Protein AF-A0A0F4NER6-F1 (afdb_monomer_lite)

Sequence (252 aa):
MGVDVCKAKLAIGDVELQIPLRREIYAAISENPNKLSQLNFGLVCLLKEMFPPKVRNTLLTLQVGDAELDFEMDSGLATAIAETYRTDNSIEENYQKEFEDLLRQSIPSHKRPPSSRQYSYMYQIADTLNIEIPEKALRDTDFCSEFIDENVDEFKVVQARHHALVREANRVARWAVAFHMAEKGIELKEIAKYLSVVKEETVQKYLMNFDSWLNEFATMNSEKQKALYHLINFVLEHEHPLVGRLELRVQV

Radius of gyration: 27.07 Å; chains: 1; bounding box: 67×44×64 Å

pLDDT: mean 85.58, std 12.08, range [36.78, 97.88]

Secondary structure (DSSP, 8-state):
-----EEEEEEETTEEEEEEE-HHHHHHHHT-GGGGGGGHHHHHHHHHHHS---S-EEEEEEEETTEEEEEEEEHHHHHHHHHHHHH-----HHHHHHHHHHHHHHS-GGGPPPPHHHHHHHHHHHHHHT-PPPHHHHH-HHHHHHHHHHHHHHHHHHHHHHHHHHHHHHHHHHHHHHHHHHHTT--HHHHHHHTT-S-HHHHHHHHHHHHHHHHHHHHS-HHHHHHHHHHHHHHHHHH-TTT---------

Organism: NCBI:txid579748

Structure (mmCIF, N/CA/C/O backbone):
data_AF-A0A0F4NER6-F1
#
_entry.id   AF-A0A0F4NER6-F1
#
loop_
_atom_site.group_PDB
_atom_site.id
_atom_site.type_symbol
_atom_site.label_atom_id
_atom_site.label_alt_id
_atom_site.label_comp_id
_atom_site.label_asym_id
_atom_site.label_entity_id
_atom_site.label_seq_id
_atom_site.pdbx_PDB_ins_code
_atom_site.Cartn_x
_atom_site.Cartn_y
_atom_site.Cartn_z
_atom_site.occupancy
_atom_site.B_iso_or_equiv
_atom_site.auth_seq_id
_atom_site.auth_comp_id
_atom_site.auth_asym_id
_atom_site.auth_atom_id
_atom_site.pdbx_PDB_model_num
ATOM 1 N N . MET A 1 1 ? -5.218 -9.163 -10.778 1.00 36.78 1 MET A N 1
ATOM 2 C CA . MET A 1 1 ? -4.918 -9.403 -12.207 1.00 36.78 1 MET A CA 1
ATOM 3 C C . MET A 1 1 ? -3.570 -10.094 -12.275 1.00 36.78 1 MET A C 1
ATOM 5 O O . MET A 1 1 ? -2.656 -9.626 -11.611 1.00 36.78 1 MET A O 1
ATOM 9 N N . GLY A 1 2 ? -3.464 -11.236 -12.960 1.00 37.84 2 GLY A N 1
ATOM 10 C CA . GLY A 1 2 ? -2.180 -11.922 -13.121 1.00 37.84 2 GLY A CA 1
ATOM 11 C C . GLY A 1 2 ? -1.267 -11.057 -13.979 1.00 37.84 2 GLY A C 1
ATOM 12 O O . GLY A 1 2 ? -1.579 -10.827 -15.142 1.00 37.84 2 GLY A O 1
ATOM 13 N N . VAL A 1 3 ? -0.204 -10.517 -13.385 1.00 47.81 3 VAL A N 1
ATOM 14 C CA . VAL A 1 3 ? 0.836 -9.812 -14.136 1.00 47.81 3 VAL A CA 1
ATOM 15 C C . VAL A 1 3 ? 1.500 -10.860 -15.024 1.00 47.81 3 VAL A C 1
ATOM 17 O O . VAL A 1 3 ? 1.888 -11.917 -14.537 1.00 47.81 3 VAL A O 1
ATOM 20 N N . ASP A 1 4 ? 1.554 -10.613 -16.326 1.00 53.62 4 ASP A N 1
ATOM 21 C CA . ASP A 1 4 ? 2.280 -11.459 -17.269 1.00 53.62 4 ASP A CA 1
ATOM 22 C C . ASP A 1 4 ? 3.778 -11.276 -16.980 1.00 53.62 4 ASP A C 1
ATOM 24 O O . ASP A 1 4 ? 4.352 -10.229 -17.286 1.00 53.62 4 ASP A O 1
ATOM 28 N N . VAL A 1 5 ? 4.376 -12.221 -16.247 1.00 68.88 5 VAL A N 1
ATOM 29 C CA . VAL A 1 5 ? 5.741 -12.074 -15.725 1.00 68.88 5 VAL A CA 1
ATOM 30 C C . VAL A 1 5 ? 6.736 -12.727 -16.677 1.00 68.88 5 VAL A C 1
ATOM 32 O O . VAL A 1 5 ? 6.775 -13.953 -16.813 1.00 68.88 5 VAL A O 1
ATOM 35 N N . CYS A 1 6 ? 7.571 -11.907 -17.317 1.00 85.44 6 CYS A N 1
ATOM 36 C CA . CYS A 1 6 ? 8.726 -12.387 -18.070 1.00 85.44 6 CYS A CA 1
ATOM 37 C C . CYS A 1 6 ? 9.815 -12.881 -17.103 1.00 85.44 6 CYS A C 1
ATOM 39 O O . CYS A 1 6 ? 9.838 -12.497 -15.934 1.00 85.44 6 CYS A O 1
ATOM 41 N N . LYS A 1 7 ? 10.728 -13.740 -17.568 1.00 87.38 7 LYS A N 1
ATOM 42 C CA . LYS A 1 7 ? 11.787 -14.314 -16.722 1.00 87.38 7 L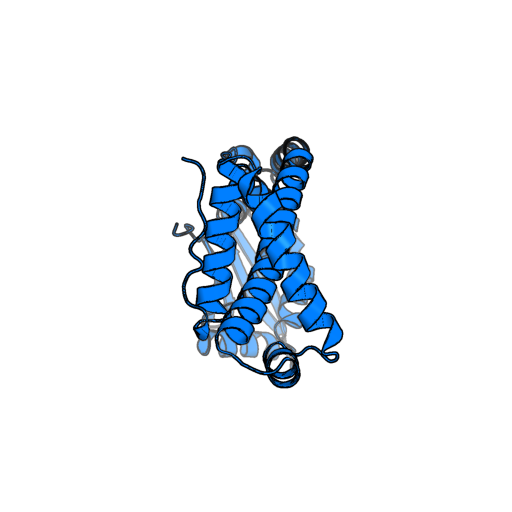YS A CA 1
ATOM 43 C C . LYS A 1 7 ? 13.162 -14.088 -17.341 1.00 87.38 7 LYS A C 1
ATOM 45 O O . LYS A 1 7 ? 13.363 -14.389 -18.517 1.00 87.38 7 LYS A O 1
ATOM 50 N N . ALA A 1 8 ? 14.088 -13.567 -16.543 1.00 85.38 8 ALA A N 1
ATOM 51 C CA . ALA A 1 8 ? 15.516 -13.659 -16.814 1.00 85.38 8 ALA A CA 1
ATOM 52 C C . ALA A 1 8 ? 16.050 -14.997 -16.308 1.00 85.38 8 ALA A C 1
ATOM 54 O O . ALA A 1 8 ? 15.543 -15.546 -15.327 1.00 85.38 8 ALA A O 1
ATOM 55 N N . LYS A 1 9 ? 17.082 -15.505 -16.972 1.00 87.69 9 LYS A N 1
ATOM 56 C CA . LYS A 1 9 ? 17.716 -16.776 -16.645 1.00 87.69 9 LYS A CA 1
ATOM 57 C C . LYS A 1 9 ? 19.143 -16.526 -16.205 1.00 87.69 9 LYS A C 1
ATOM 59 O O . LYS A 1 9 ? 19.899 -15.897 -16.937 1.00 87.69 9 LYS A O 1
ATOM 64 N N . LEU A 1 10 ? 19.517 -17.021 -15.034 1.00 83.50 10 LEU A N 1
ATOM 65 C CA . LEU A 1 10 ? 20.907 -17.023 -14.588 1.00 83.50 10 LEU A CA 1
ATOM 66 C C . LEU A 1 10 ? 21.400 -18.467 -14.535 1.00 83.50 10 LEU A C 1
ATOM 68 O O . LEU A 1 10 ? 20.921 -19.257 -13.720 1.00 83.50 10 LEU A O 1
ATOM 72 N N . ALA A 1 11 ? 22.335 -18.806 -15.418 1.00 82.25 11 ALA A N 1
ATOM 73 C CA . ALA A 1 11 ? 22.931 -20.131 -15.496 1.00 82.25 11 ALA A CA 1
ATOM 74 C C . ALA A 1 11 ? 24.164 -20.224 -14.585 1.00 82.25 11 ALA A C 1
ATOM 76 O O . ALA A 1 11 ? 25.107 -19.435 -14.708 1.00 82.25 11 ALA A O 1
ATOM 77 N N . ILE A 1 12 ? 24.150 -21.206 -13.680 1.00 77.81 12 ILE A N 1
ATOM 78 C CA . ILE A 1 12 ? 25.221 -21.510 -12.729 1.00 77.81 12 ILE A CA 1
ATOM 79 C C . ILE A 1 12 ? 25.519 -23.011 -12.773 1.00 77.81 12 ILE A C 1
ATOM 81 O O . ILE A 1 12 ? 24.860 -23.809 -12.106 1.00 77.81 12 ILE A O 1
ATOM 85 N N . GLY A 1 13 ? 26.523 -23.415 -13.555 1.00 75.88 13 GLY A N 1
ATOM 86 C CA . GLY A 1 13 ? 26.816 -24.837 -13.754 1.00 75.88 13 GLY A CA 1
ATOM 87 C C . GLY A 1 13 ? 25.621 -25.568 -14.378 1.00 75.88 13 GLY A C 1
ATOM 88 O O . GLY A 1 13 ? 25.276 -25.299 -15.524 1.00 75.88 13 GLY A O 1
ATOM 89 N N . ASP A 1 14 ? 25.001 -26.485 -13.631 1.00 76.50 14 ASP A N 1
ATOM 90 C CA . ASP A 1 14 ? 23.803 -27.241 -14.026 1.00 76.50 14 ASP A CA 1
ATOM 91 C C . ASP A 1 14 ? 22.474 -26.606 -13.565 1.00 76.50 14 ASP A C 1
ATOM 93 O O . ASP A 1 14 ? 21.405 -27.138 -13.868 1.00 76.50 14 ASP A O 1
ATOM 97 N N . VAL A 1 15 ? 22.517 -25.491 -12.826 1.00 75.50 15 VAL A N 1
ATOM 98 C CA . VAL A 1 15 ? 21.322 -24.821 -12.288 1.00 75.50 15 VAL A CA 1
ATOM 99 C C . VAL A 1 15 ? 20.960 -23.598 -13.114 1.00 75.50 15 VAL A C 1
ATOM 101 O O . VAL A 1 15 ? 21.792 -22.726 -13.349 1.00 75.50 15 VAL A O 1
ATOM 104 N N . GLU A 1 16 ? 19.688 -23.504 -13.498 1.00 83.12 16 GLU A N 1
ATOM 105 C CA . GLU A 1 16 ? 19.106 -22.333 -14.154 1.00 83.12 16 GLU A CA 1
ATOM 106 C C . GLU A 1 16 ? 18.126 -21.647 -13.195 1.00 83.12 16 GLU A C 1
ATOM 108 O O . GLU A 1 16 ? 17.040 -22.164 -12.920 1.00 83.12 16 GLU A O 1
ATOM 113 N N . LEU A 1 17 ? 18.506 -20.476 -12.682 1.00 82.00 17 LEU A N 1
ATOM 114 C CA . LEU A 1 17 ? 17.630 -19.659 -11.848 1.00 82.00 17 LEU A CA 1
ATOM 115 C C . LEU A 1 17 ? 16.702 -18.832 -12.732 1.00 82.00 17 LEU A C 1
ATOM 117 O O . LEU A 1 17 ? 17.157 -18.184 -13.674 1.00 82.00 17 LEU A O 1
ATOM 121 N N . GLN A 1 18 ? 15.415 -18.806 -12.390 1.00 85.06 18 GLN A N 1
ATOM 122 C CA . GLN A 1 18 ? 14.435 -17.936 -13.036 1.00 85.06 18 GLN A CA 1
ATOM 123 C C . GLN A 1 18 ? 14.189 -16.704 -12.171 1.00 85.06 18 GLN A C 1
ATOM 125 O O . GLN A 1 18 ? 13.615 -16.817 -11.086 1.00 85.06 18 GLN A O 1
ATOM 130 N N . ILE A 1 19 ? 14.569 -15.534 -12.675 1.00 83.75 19 ILE A N 1
ATOM 131 C CA . ILE A 1 19 ? 14.348 -14.254 -12.005 1.00 83.75 19 ILE A CA 1
ATOM 132 C C . ILE A 1 19 ? 13.139 -13.563 -12.650 1.00 83.75 19 ILE A C 1
ATOM 134 O O . ILE A 1 19 ? 13.197 -13.247 -13.842 1.00 83.75 19 ILE A O 1
ATOM 138 N N . PRO A 1 20 ? 12.033 -13.350 -11.915 1.00 84.50 20 PRO A N 1
ATOM 139 C CA . PRO A 1 20 ? 10.867 -12.639 -12.429 1.00 84.50 20 PRO A CA 1
ATOM 140 C C . PRO A 1 20 ? 11.213 -11.191 -12.807 1.00 84.50 20 PRO A C 1
ATOM 142 O O . PRO A 1 20 ? 11.928 -10.515 -12.072 1.00 84.50 20 PRO A O 1
ATOM 145 N N . LEU A 1 21 ? 10.696 -10.713 -13.940 1.00 83.38 21 LEU A N 1
ATOM 146 C CA . LEU A 1 21 ? 10.919 -9.361 -14.450 1.00 83.38 21 LEU A CA 1
ATOM 147 C C . LEU A 1 21 ? 9.629 -8.716 -14.952 1.00 83.38 21 LEU A C 1
ATOM 149 O O . LEU A 1 21 ? 8.807 -9.358 -15.616 1.00 83.38 21 LEU A O 1
ATOM 153 N N . ARG A 1 22 ? 9.522 -7.401 -14.741 1.00 86.25 22 ARG A N 1
ATOM 154 C CA . ARG A 1 22 ? 8.568 -6.559 -15.473 1.00 86.25 22 ARG A CA 1
ATOM 155 C C . ARG A 1 22 ? 8.780 -6.650 -16.985 1.00 86.25 22 ARG A C 1
ATOM 157 O O . ARG A 1 22 ? 9.910 -6.618 -17.487 1.00 86.25 22 ARG A O 1
ATOM 164 N N . ARG A 1 23 ? 7.667 -6.714 -17.719 1.00 86.44 23 ARG A N 1
ATOM 165 C CA . ARG A 1 23 ? 7.637 -6.869 -19.180 1.00 86.44 23 ARG A CA 1
ATOM 166 C C . ARG A 1 23 ? 8.381 -5.746 -19.897 1.00 86.44 23 ARG A C 1
ATOM 168 O O . ARG A 1 23 ? 9.043 -5.992 -20.901 1.00 86.44 23 ARG A O 1
ATOM 175 N N . GLU A 1 24 ? 8.301 -4.529 -19.379 1.00 85.56 24 GLU A N 1
ATOM 176 C CA . GLU A 1 24 ? 8.905 -3.340 -19.979 1.00 85.56 24 GLU A CA 1
ATOM 177 C C . GLU A 1 24 ? 10.432 -3.378 -19.866 1.00 85.56 24 GLU A C 1
ATOM 179 O O . GLU A 1 24 ? 11.126 -3.015 -20.813 1.00 85.56 24 GLU A O 1
ATOM 184 N N . ILE A 1 25 ? 10.960 -3.895 -18.750 1.00 82.62 25 ILE A N 1
ATOM 185 C CA . ILE A 1 25 ? 12.400 -4.126 -18.567 1.00 82.62 25 ILE A CA 1
ATOM 186 C C . ILE A 1 25 ? 12.875 -5.231 -19.506 1.00 82.62 25 ILE A C 1
ATOM 188 O O . ILE A 1 25 ? 13.865 -5.050 -20.215 1.00 82.62 25 ILE A O 1
ATOM 192 N N . TYR A 1 26 ? 12.146 -6.348 -19.555 1.00 86.62 26 TYR A N 1
ATOM 193 C CA . TYR A 1 26 ? 12.472 -7.462 -20.441 1.00 86.62 26 TYR A CA 1
ATOM 194 C C . TYR A 1 26 ? 12.509 -7.031 -21.916 1.00 86.62 26 TYR A C 1
ATOM 196 O O . TYR A 1 26 ? 13.486 -7.305 -22.617 1.00 86.62 26 TYR A O 1
ATOM 204 N N . ALA A 1 27 ? 11.480 -6.313 -22.378 1.00 84.81 27 ALA A N 1
ATOM 205 C CA . ALA A 1 27 ? 11.394 -5.816 -23.749 1.00 84.81 27 ALA A CA 1
ATOM 206 C C . ALA A 1 27 ? 12.531 -4.834 -24.068 1.00 84.81 27 ALA A C 1
ATOM 208 O O . ALA A 1 27 ? 13.232 -5.006 -25.064 1.00 84.81 27 ALA A O 1
ATOM 209 N N . ALA A 1 28 ? 12.779 -3.858 -23.190 1.00 83.75 28 ALA A N 1
ATOM 210 C CA . ALA A 1 28 ? 13.808 -2.847 -23.414 1.00 83.75 28 ALA A CA 1
ATOM 211 C C . ALA A 1 28 ? 15.231 -3.435 -23.484 1.00 83.75 28 ALA A C 1
ATOM 213 O O . ALA A 1 28 ? 16.061 -2.945 -24.254 1.00 83.75 28 ALA A O 1
ATOM 214 N N . ILE A 1 29 ? 15.519 -4.491 -22.716 1.00 82.69 29 ILE A N 1
ATOM 215 C CA . ILE A 1 29 ? 16.812 -5.195 -22.764 1.00 82.69 29 ILE A CA 1
ATOM 216 C C . ILE A 1 29 ? 16.919 -6.062 -24.015 1.00 82.69 29 ILE A C 1
ATOM 218 O O . ILE A 1 29 ? 17.945 -6.014 -24.691 1.00 82.69 29 ILE A O 1
ATOM 222 N N . SER A 1 30 ? 15.854 -6.793 -24.357 1.00 81.94 30 SER A N 1
ATOM 223 C CA . SER A 1 30 ? 15.809 -7.634 -25.562 1.00 81.94 30 SER A CA 1
ATOM 224 C C . SER A 1 30 ? 16.027 -6.809 -26.837 1.00 81.94 30 SER A C 1
ATOM 226 O O . SER A 1 30 ? 16.703 -7.247 -27.761 1.00 81.94 30 SER A O 1
ATOM 228 N N . GLU A 1 31 ? 15.528 -5.571 -26.869 1.00 81.75 31 GLU A N 1
ATOM 229 C CA . GLU A 1 31 ? 15.752 -4.630 -27.973 1.00 81.75 31 GLU A CA 1
ATOM 230 C C . GLU A 1 31 ? 17.174 -4.031 -28.008 1.00 81.75 31 GLU A C 1
ATOM 232 O O . GLU A 1 31 ? 17.551 -3.401 -29.000 1.00 81.75 31 GLU A O 1
ATOM 237 N N . ASN A 1 32 ? 17.972 -4.174 -26.940 1.00 77.00 32 ASN A N 1
ATOM 238 C CA . ASN A 1 32 ? 19.302 -3.562 -26.809 1.00 77.00 32 ASN A CA 1
ATOM 239 C C . ASN A 1 32 ? 20.341 -4.525 -26.179 1.00 77.00 32 ASN A C 1
ATOM 241 O O . ASN A 1 32 ? 20.978 -4.174 -25.179 1.00 77.00 32 ASN A O 1
ATOM 245 N N . PRO A 1 33 ? 20.587 -5.707 -26.777 1.00 68.44 33 PRO A N 1
ATOM 246 C CA . PRO A 1 33 ? 21.336 -6.796 -26.139 1.00 68.44 33 PRO A CA 1
ATOM 247 C C . PRO A 1 33 ? 22.801 -6.448 -25.827 1.00 68.44 33 PRO A C 1
ATOM 249 O O . PRO A 1 33 ? 23.357 -6.869 -24.815 1.00 68.44 33 PRO A O 1
ATOM 252 N N . ASN A 1 34 ? 23.421 -5.593 -26.645 1.00 65.88 34 ASN A N 1
ATOM 253 C CA . ASN A 1 34 ? 24.856 -5.285 -26.584 1.00 65.88 34 ASN A CA 1
ATOM 254 C C . ASN A 1 34 ? 25.308 -4.528 -25.316 1.00 65.88 34 ASN A C 1
ATOM 256 O O . ASN A 1 34 ? 26.508 -4.302 -25.137 1.00 65.88 34 ASN A O 1
ATOM 260 N N . LYS A 1 35 ? 24.381 -4.093 -24.449 1.00 66.31 35 LYS A N 1
ATOM 261 C CA . LYS A 1 35 ? 24.688 -3.254 -23.276 1.00 66.31 35 LYS A CA 1
ATOM 262 C C . LYS A 1 35 ? 24.674 -3.969 -21.931 1.00 66.31 35 LYS A C 1
ATOM 264 O O . LYS A 1 35 ? 25.121 -3.371 -20.952 1.00 66.31 35 LYS A O 1
ATOM 269 N N . LEU A 1 36 ? 24.263 -5.238 -21.871 1.00 65.12 36 LEU A N 1
ATOM 270 C CA . LEU A 1 36 ? 24.360 -6.007 -20.626 1.00 65.12 36 LEU A CA 1
ATOM 271 C C . LEU A 1 36 ? 25.813 -6.111 -20.125 1.00 65.12 36 LEU A C 1
ATOM 273 O O . LEU A 1 36 ? 26.049 -6.086 -18.921 1.00 65.12 36 LEU A O 1
ATOM 277 N N . SER A 1 37 ? 26.796 -6.095 -21.034 1.00 63.84 37 SER A N 1
ATOM 278 C CA . SER A 1 37 ? 28.243 -6.092 -20.740 1.00 63.84 37 SER A CA 1
ATOM 279 C C . SER A 1 37 ? 28.708 -5.006 -19.757 1.00 63.84 37 SER A C 1
ATOM 281 O O . SER A 1 37 ? 29.740 -5.165 -19.106 1.00 63.84 37 SER A O 1
ATOM 283 N N . GLN A 1 38 ? 27.942 -3.923 -19.595 1.00 66.06 38 GLN A N 1
ATOM 284 C CA . GLN A 1 38 ? 28.261 -2.808 -18.696 1.00 66.06 38 GLN A CA 1
ATOM 285 C C . GLN A 1 38 ? 27.834 -3.051 -17.235 1.00 66.06 38 GLN A C 1
ATOM 287 O O . GLN A 1 38 ? 28.245 -2.302 -16.351 1.00 66.06 38 GLN A O 1
ATOM 292 N N . LEU A 1 39 ? 27.040 -4.095 -16.962 1.00 65.12 39 LEU A N 1
ATOM 293 C CA . LEU A 1 39 ? 26.487 -4.403 -15.633 1.00 65.12 39 LEU A CA 1
ATOM 294 C C . LEU A 1 39 ? 27.415 -5.218 -14.733 1.00 65.12 39 LEU A C 1
ATOM 296 O O . LEU A 1 39 ? 27.107 -5.389 -13.554 1.00 65.12 39 LEU A O 1
ATOM 300 N N . ASN A 1 40 ? 28.530 -5.711 -15.280 1.00 67.12 40 ASN A N 1
ATOM 301 C CA . ASN A 1 40 ? 29.368 -6.745 -14.673 1.00 67.12 40 ASN A CA 1
ATOM 302 C C . ASN A 1 40 ? 29.683 -6.460 -13.188 1.00 67.12 40 ASN A C 1
ATOM 304 O O . ASN A 1 40 ? 29.414 -7.286 -12.324 1.00 67.12 40 ASN A O 1
ATOM 308 N N . PHE A 1 41 ? 30.124 -5.245 -12.848 1.00 70.94 41 PHE A N 1
ATOM 309 C CA . PHE A 1 41 ? 30.462 -4.915 -11.459 1.00 70.94 41 PHE A CA 1
ATOM 310 C C . PHE A 1 41 ? 29.242 -4.803 -10.522 1.00 70.94 41 PHE A C 1
ATOM 312 O O . PHE A 1 41 ? 29.270 -5.337 -9.416 1.00 70.94 41 PHE A O 1
ATOM 319 N N . GLY A 1 42 ? 28.168 -4.125 -10.945 1.00 72.69 42 GLY A N 1
ATOM 320 C CA . GLY A 1 42 ? 26.982 -3.900 -10.104 1.00 72.69 42 GLY A CA 1
ATOM 321 C C . GLY A 1 42 ? 26.202 -5.185 -9.824 1.00 72.69 42 GLY A C 1
ATOM 322 O O . GLY A 1 42 ? 25.799 -5.427 -8.688 1.00 72.69 42 GLY A O 1
ATOM 323 N N . LEU A 1 43 ? 26.071 -6.042 -10.841 1.00 72.44 43 LEU A N 1
ATOM 324 C CA . LEU A 1 43 ? 25.444 -7.357 -10.722 1.00 72.44 43 LEU A CA 1
ATOM 325 C C . LEU A 1 43 ? 26.224 -8.266 -9.762 1.00 72.44 43 LEU A C 1
ATOM 327 O O . LEU A 1 43 ? 25.629 -8.894 -8.890 1.00 72.44 43 LEU A O 1
ATOM 331 N N . VAL A 1 44 ? 27.557 -8.281 -9.869 1.00 68.00 44 VAL A N 1
ATOM 332 C CA . VAL A 1 44 ? 28.422 -9.050 -8.961 1.00 68.00 44 VAL A CA 1
ATOM 333 C C . VAL A 1 44 ? 28.297 -8.564 -7.513 1.00 68.00 44 VAL A C 1
ATOM 335 O O . VAL A 1 44 ? 28.322 -9.387 -6.601 1.00 68.00 44 VAL A O 1
ATOM 338 N N . CYS A 1 45 ? 28.154 -7.258 -7.273 1.00 71.88 45 CYS A N 1
ATOM 339 C CA . CYS A 1 45 ? 27.933 -6.729 -5.923 1.00 71.88 45 CYS A CA 1
ATOM 340 C C . CYS A 1 45 ? 26.576 -7.150 -5.343 1.00 71.88 45 CYS A C 1
ATOM 342 O O . CYS A 1 45 ? 26.554 -7.647 -4.222 1.00 71.88 45 CYS A O 1
ATOM 344 N N . LEU A 1 46 ? 25.480 -7.034 -6.103 1.00 75.69 46 LEU A N 1
ATOM 345 C CA . LEU A 1 46 ? 24.152 -7.459 -5.635 1.00 75.69 46 LEU A CA 1
ATOM 346 C C . LEU A 1 46 ? 24.122 -8.956 -5.311 1.00 75.69 46 LEU A C 1
ATOM 348 O O . LEU A 1 46 ? 23.667 -9.353 -4.244 1.00 75.69 46 LEU A O 1
ATOM 352 N N . LEU A 1 47 ? 24.684 -9.793 -6.188 1.00 69.19 47 LEU A N 1
ATOM 353 C CA . LEU A 1 47 ? 24.756 -11.235 -5.946 1.00 69.19 47 LEU A CA 1
ATOM 354 C C . LEU A 1 47 ? 25.601 -11.574 -4.705 1.00 69.19 47 LEU A C 1
ATOM 356 O O . LEU A 1 47 ? 25.263 -12.504 -3.980 1.00 69.19 47 LEU A O 1
ATOM 360 N N . LYS A 1 48 ? 26.659 -10.803 -4.414 1.00 66.19 48 LYS A N 1
ATOM 361 C CA . LYS A 1 48 ? 27.455 -10.941 -3.177 1.00 66.19 48 LYS A CA 1
ATOM 362 C C . LYS A 1 48 ? 26.710 -10.501 -1.917 1.00 66.19 48 LYS A C 1
ATOM 364 O O . LYS A 1 48 ? 26.973 -11.047 -0.849 1.00 66.19 48 LYS A O 1
ATOM 369 N N . GLU A 1 49 ? 25.847 -9.494 -2.012 1.00 67.31 49 GLU A N 1
ATOM 370 C CA . GLU A 1 49 ? 25.009 -9.061 -0.886 1.00 67.31 49 GLU A CA 1
ATOM 371 C C . GLU A 1 49 ? 23.916 -10.084 -0.588 1.00 67.31 49 GLU A C 1
ATOM 373 O O . GLU A 1 49 ? 23.673 -10.403 0.575 1.00 67.31 49 GLU A O 1
ATOM 378 N N . MET A 1 50 ? 23.315 -10.652 -1.633 1.00 62.09 50 MET A N 1
ATOM 379 C CA . MET A 1 50 ? 22.325 -11.716 -1.495 1.00 62.09 50 MET A CA 1
ATOM 380 C C . MET A 1 50 ? 22.942 -13.009 -0.936 1.00 62.09 50 MET A C 1
ATOM 382 O O . MET A 1 50 ? 22.263 -13.762 -0.241 1.00 62.09 50 MET A O 1
ATOM 386 N N . PHE A 1 51 ? 24.225 -13.275 -1.213 1.00 61.38 51 PHE A N 1
ATOM 387 C CA . PHE A 1 51 ? 24.877 -14.529 -0.842 1.00 61.38 51 PHE A CA 1
ATOM 388 C C . PHE A 1 51 ? 26.388 -14.306 -0.543 1.00 61.38 51 PHE A C 1
ATOM 390 O O . PHE A 1 51 ? 27.152 -13.905 -1.418 1.00 61.38 51 PHE A O 1
ATOM 397 N N . PRO A 1 52 ? 26.884 -14.543 0.686 1.00 54.00 52 PRO A N 1
ATOM 398 C CA . PRO A 1 52 ? 28.292 -14.298 1.029 1.00 54.00 52 PRO A CA 1
ATOM 399 C C . PRO A 1 52 ? 29.252 -15.462 0.631 1.00 54.00 52 PRO A C 1
ATOM 401 O O . PRO A 1 52 ? 28.914 -16.628 0.833 1.00 54.00 52 PRO A O 1
ATOM 404 N N . PRO A 1 53 ? 30.471 -15.181 0.109 1.00 55.69 53 PRO A N 1
ATOM 405 C CA . PRO A 1 53 ? 31.347 -16.159 -0.579 1.00 55.69 53 PRO A CA 1
ATOM 406 C C . PRO A 1 53 ? 32.296 -17.030 0.286 1.00 55.69 53 PRO A C 1
ATOM 408 O O . PRO A 1 53 ? 32.655 -16.667 1.410 1.00 55.69 53 PRO A O 1
ATOM 411 N N . LYS A 1 54 ? 32.824 -18.116 -0.330 1.00 44.44 54 LYS A N 1
ATOM 412 C CA . LYS A 1 54 ? 34.079 -18.841 0.015 1.00 44.44 54 LYS A CA 1
ATOM 413 C C . LYS A 1 54 ? 34.794 -19.343 -1.274 1.00 44.44 54 LYS A C 1
ATOM 415 O O . LYS A 1 54 ? 34.194 -19.995 -2.113 1.00 44.44 54 LYS A O 1
ATOM 420 N N . VAL A 1 55 ? 36.104 -19.083 -1.365 1.00 47.78 55 VAL A N 1
ATOM 421 C CA . VAL A 1 55 ? 36.954 -18.887 -2.575 1.00 47.78 55 VAL A CA 1
ATOM 422 C C . VAL A 1 55 ? 36.995 -19.965 -3.693 1.00 47.78 55 VAL A C 1
ATOM 424 O O . VAL A 1 55 ? 37.437 -21.089 -3.444 1.00 47.78 55 VAL A O 1
ATOM 427 N N . ARG A 1 56 ? 36.730 -19.534 -4.949 1.00 55.19 56 ARG A N 1
ATOM 428 C CA . ARG A 1 56 ? 37.346 -19.842 -6.298 1.00 55.19 56 ARG A CA 1
ATOM 429 C C . ARG A 1 56 ? 36.490 -19.167 -7.393 1.00 55.19 56 ARG A C 1
ATOM 431 O O . ARG A 1 56 ? 35.351 -18.935 -7.081 1.00 55.19 56 ARG A O 1
ATOM 438 N N . ASN A 1 57 ? 36.908 -18.881 -8.633 1.00 63.53 57 ASN A N 1
ATOM 439 C CA . ASN A 1 57 ? 35.997 -18.247 -9.625 1.00 63.53 57 ASN A CA 1
ATOM 440 C C . ASN A 1 57 ? 35.185 -19.269 -10.464 1.00 63.53 57 ASN A C 1
ATOM 442 O O . ASN A 1 57 ? 35.720 -20.305 -10.856 1.00 63.53 57 ASN A O 1
ATOM 446 N N . THR A 1 58 ? 33.926 -18.952 -10.782 1.00 72.88 58 THR A N 1
ATOM 447 C CA . THR A 1 58 ? 33.002 -19.648 -11.698 1.00 72.88 58 THR A CA 1
ATOM 448 C C . THR A 1 58 ? 32.464 -18.643 -12.722 1.00 72.88 58 THR A C 1
ATOM 450 O O . THR A 1 58 ? 32.152 -17.509 -12.363 1.00 72.88 58 THR A O 1
ATOM 453 N N . LEU A 1 59 ? 32.358 -19.051 -13.990 1.00 75.69 59 LEU A N 1
ATOM 454 C CA . LEU A 1 59 ? 31.727 -18.257 -15.048 1.00 75.69 59 LEU A CA 1
ATOM 455 C C . LEU A 1 59 ? 30.207 -18.455 -15.001 1.00 75.69 59 LEU A C 1
ATOM 457 O O . LEU A 1 59 ? 29.742 -19.595 -14.943 1.00 75.69 59 LEU A O 1
ATOM 461 N N . LEU A 1 60 ? 29.455 -17.359 -15.001 1.00 80.12 60 LEU A N 1
ATOM 462 C CA . LEU A 1 60 ? 27.995 -17.340 -15.020 1.00 80.12 60 LEU A CA 1
ATOM 463 C C . LEU A 1 60 ? 27.505 -16.631 -16.276 1.00 80.12 60 LEU A C 1
ATOM 465 O O . LEU A 1 60 ? 28.134 -15.670 -16.719 1.00 80.12 60 LEU A O 1
ATOM 469 N N . THR A 1 61 ? 26.340 -17.055 -16.764 1.00 82.56 61 THR A N 1
ATOM 470 C CA . THR A 1 61 ? 25.658 -16.427 -17.900 1.00 82.56 61 THR A CA 1
ATOM 471 C C . THR A 1 61 ? 24.287 -15.930 -17.462 1.00 82.56 61 THR A C 1
ATOM 473 O O . THR A 1 61 ? 23.435 -16.714 -17.038 1.00 82.56 61 THR A O 1
ATOM 476 N N . LEU A 1 62 ? 24.070 -14.618 -17.549 1.00 83.38 62 LEU A N 1
ATOM 477 C CA . LEU A 1 62 ? 22.758 -13.996 -17.406 1.00 83.38 62 LEU A CA 1
ATOM 478 C C . LEU A 1 62 ? 22.136 -13.808 -18.792 1.00 83.38 62 LEU A C 1
ATOM 480 O O . LEU A 1 62 ? 22.700 -13.110 -19.629 1.00 83.38 62 LEU A O 1
ATOM 484 N N . GLN A 1 63 ? 20.945 -14.360 -18.997 1.00 84.19 63 GLN A N 1
ATOM 485 C CA . GLN A 1 63 ? 20.168 -14.237 -20.223 1.00 84.19 63 GLN A CA 1
ATOM 486 C C . GLN A 1 63 ? 18.841 -13.512 -19.967 1.00 84.19 63 GLN A C 1
ATOM 488 O O . GLN A 1 63 ? 18.073 -13.865 -19.066 1.00 84.19 63 GLN A O 1
ATOM 493 N N . VAL A 1 64 ? 18.543 -12.511 -20.795 1.00 82.62 64 VAL A N 1
ATOM 494 C CA . VAL A 1 64 ? 17.278 -11.765 -20.804 1.00 82.62 64 VAL A CA 1
ATOM 495 C C . VAL A 1 64 ? 16.789 -11.657 -22.250 1.00 82.62 64 VAL A C 1
ATOM 497 O O . VAL A 1 64 ? 17.266 -10.820 -23.013 1.00 82.62 64 VAL A O 1
ATOM 500 N N . GLY A 1 65 ? 15.852 -12.524 -22.641 1.00 83.81 65 GLY A N 1
ATOM 501 C CA . GLY A 1 65 ? 15.457 -12.650 -24.049 1.00 83.81 65 GLY A CA 1
ATOM 502 C C . GLY A 1 65 ? 16.626 -13.133 -24.902 1.00 83.81 65 GLY A C 1
ATOM 503 O O . GLY A 1 65 ? 17.267 -14.118 -24.544 1.00 83.81 65 GLY A O 1
ATOM 504 N N . ASP A 1 66 ? 16.917 -12.417 -25.987 1.00 80.31 66 ASP A N 1
ATOM 505 C CA . ASP A 1 66 ? 18.053 -12.707 -26.875 1.00 80.31 66 ASP A CA 1
ATOM 506 C C . ASP A 1 66 ? 19.379 -12.098 -26.373 1.00 80.31 66 ASP A C 1
ATOM 508 O O . ASP A 1 66 ? 20.422 -12.245 -27.009 1.00 80.31 66 ASP A O 1
ATOM 512 N N . ALA A 1 67 ? 19.349 -11.367 -25.254 1.00 77.56 67 ALA A N 1
ATOM 513 C CA . ALA A 1 67 ? 20.519 -10.719 -24.682 1.00 77.56 67 ALA A CA 1
ATOM 514 C C . ALA A 1 67 ? 21.219 -11.640 -23.675 1.00 77.56 67 ALA A C 1
ATOM 516 O O . ALA A 1 67 ? 20.576 -12.151 -22.758 1.00 77.56 67 ALA A O 1
ATOM 517 N N . GLU A 1 68 ? 22.537 -11.793 -23.802 1.00 82.38 68 GLU A N 1
ATOM 518 C CA . GLU A 1 68 ? 23.365 -12.631 -22.928 1.00 82.38 68 GLU A CA 1
ATOM 519 C C . GLU A 1 68 ? 24.540 -11.835 -22.342 1.00 82.38 68 GLU A C 1
ATOM 521 O O . GLU A 1 68 ? 25.102 -10.940 -22.983 1.00 82.38 68 GLU A O 1
ATOM 526 N N . LEU A 1 69 ? 24.900 -12.154 -21.100 1.00 79.12 69 LEU A N 1
ATOM 527 C CA . LEU A 1 69 ? 26.020 -11.576 -20.371 1.00 79.12 69 LEU A CA 1
ATOM 528 C C . LEU A 1 69 ? 26.775 -12.652 -19.610 1.00 79.12 69 LEU A C 1
ATOM 530 O O . LEU A 1 69 ? 26.266 -13.183 -18.624 1.00 79.12 69 LEU A O 1
ATOM 534 N N . ASP A 1 70 ? 28.028 -12.851 -19.992 1.00 78.56 70 ASP A N 1
ATOM 535 C CA . ASP A 1 70 ? 28.956 -13.686 -19.245 1.00 78.56 70 ASP A CA 1
ATOM 536 C C . ASP A 1 70 ? 29.753 -12.850 -18.238 1.00 78.56 70 ASP A C 1
ATOM 538 O O . ASP A 1 70 ? 30.281 -11.780 -18.566 1.00 78.56 70 ASP A O 1
ATOM 542 N N . PHE A 1 71 ? 29.860 -13.337 -17.003 1.00 75.81 71 PHE A N 1
ATOM 543 C CA . PHE A 1 71 ? 30.666 -12.707 -15.960 1.00 75.81 71 PHE A CA 1
ATOM 544 C C . PHE A 1 71 ? 31.243 -13.730 -14.977 1.00 75.81 71 PHE A C 1
ATOM 546 O O . PHE A 1 71 ? 30.694 -14.810 -14.769 1.00 75.81 71 PHE A O 1
ATOM 553 N N . GLU A 1 72 ? 32.378 -13.392 -14.367 1.00 74.62 72 GLU A N 1
ATOM 554 C CA . GLU A 1 72 ? 33.018 -14.237 -13.357 1.00 74.62 72 GLU A CA 1
ATOM 555 C C . GLU A 1 72 ? 32.540 -13.874 -11.948 1.00 74.62 72 GLU A C 1
ATOM 557 O O . GLU A 1 72 ? 32.462 -12.701 -11.576 1.00 74.62 72 GLU A O 1
ATOM 562 N N . MET A 1 73 ? 32.285 -14.892 -11.132 1.00 73.44 73 MET A N 1
ATOM 563 C CA . MET A 1 73 ? 31.896 -14.749 -9.731 1.00 73.44 73 MET A CA 1
ATOM 564 C C . MET A 1 73 ? 32.618 -15.775 -8.863 1.00 73.44 73 MET A C 1
ATOM 566 O O . MET A 1 73 ? 33.118 -16.773 -9.363 1.00 73.44 73 MET A O 1
ATOM 570 N N . ASP A 1 74 ? 32.663 -15.559 -7.551 1.00 76.19 74 ASP A N 1
ATOM 571 C CA . ASP A 1 74 ? 33.121 -16.594 -6.629 1.00 76.19 74 ASP A CA 1
ATOM 572 C C . ASP A 1 74 ? 32.236 -17.863 -6.711 1.00 76.19 74 ASP A C 1
ATOM 574 O O . ASP A 1 74 ? 31.030 -17.799 -6.914 1.00 76.19 74 ASP A O 1
ATOM 578 N N . SER A 1 75 ? 32.845 -19.029 -6.556 1.00 72.44 75 SER A N 1
ATOM 579 C CA . SER A 1 75 ? 32.317 -20.364 -6.827 1.00 72.44 75 SER A CA 1
ATOM 580 C C . SER A 1 75 ? 31.609 -20.927 -5.611 1.00 72.44 75 SER A C 1
ATOM 582 O O . SER A 1 75 ? 30.594 -21.604 -5.767 1.00 72.44 75 SER A O 1
ATOM 584 N N . GLY A 1 76 ? 32.084 -20.609 -4.400 1.00 69.94 76 GLY A N 1
ATOM 585 C CA . GLY A 1 76 ? 31.325 -20.878 -3.184 1.00 69.94 76 GLY A CA 1
ATOM 586 C C . GLY A 1 76 ? 30.049 -20.052 -3.173 1.00 69.94 76 GLY A C 1
ATOM 587 O O . GLY A 1 76 ? 28.988 -20.576 -2.855 1.00 69.94 76 GLY A O 1
ATOM 588 N N . LEU A 1 77 ? 30.137 -18.803 -3.627 1.00 67.00 77 LEU A N 1
ATOM 589 C CA . LEU A 1 77 ? 28.979 -17.950 -3.867 1.00 67.00 77 LEU A CA 1
ATOM 590 C C . LEU A 1 77 ? 28.029 -18.524 -4.933 1.00 67.00 77 LEU A C 1
ATOM 592 O O . LEU A 1 77 ? 26.842 -18.698 -4.671 1.00 67.00 77 LEU A O 1
ATOM 596 N N . ALA A 1 78 ? 28.546 -18.893 -6.104 1.00 71.50 78 ALA A N 1
ATOM 597 C CA . ALA A 1 78 ? 27.762 -19.506 -7.174 1.00 71.50 78 ALA A CA 1
ATOM 598 C C . ALA A 1 78 ? 27.038 -20.782 -6.701 1.00 71.50 78 ALA A C 1
ATOM 600 O O . ALA A 1 78 ? 25.851 -20.970 -6.962 1.00 71.50 78 ALA A O 1
ATOM 601 N N . THR A 1 79 ? 27.731 -21.621 -5.931 1.00 76.62 79 THR A N 1
ATOM 602 C CA . THR A 1 79 ? 27.162 -22.844 -5.350 1.00 76.62 79 THR A CA 1
ATOM 603 C C . THR A 1 79 ? 26.075 -22.528 -4.323 1.00 76.62 79 THR A C 1
ATOM 605 O O . THR A 1 79 ? 25.004 -23.124 -4.381 1.00 76.62 79 THR A O 1
ATOM 608 N N . ALA A 1 80 ? 26.301 -21.560 -3.429 1.00 74.06 80 ALA A N 1
ATOM 609 C CA . ALA A 1 80 ? 25.315 -21.158 -2.426 1.00 74.06 80 ALA A CA 1
ATOM 610 C C . ALA A 1 80 ? 24.021 -20.625 -3.065 1.00 74.06 80 ALA A C 1
ATOM 612 O O . ALA A 1 80 ? 22.929 -20.967 -2.612 1.00 74.06 80 ALA A O 1
ATOM 613 N N . ILE A 1 81 ? 24.136 -19.847 -4.147 1.00 72.25 81 ILE A N 1
ATOM 614 C CA . ILE A 1 81 ? 22.989 -19.372 -4.938 1.00 72.25 81 ILE A CA 1
ATOM 615 C C . ILE A 1 81 ? 22.204 -20.556 -5.504 1.00 72.25 81 ILE A C 1
ATOM 617 O O . ILE A 1 81 ? 20.990 -20.654 -5.319 1.00 72.25 81 ILE A O 1
ATOM 621 N N . ALA A 1 82 ? 22.909 -21.475 -6.167 1.00 78.44 82 ALA A N 1
ATOM 622 C CA . ALA A 1 82 ? 22.322 -22.657 -6.782 1.00 78.44 82 ALA A CA 1
ATOM 623 C C . ALA A 1 82 ? 21.615 -23.563 -5.755 1.00 78.44 82 ALA A C 1
ATOM 625 O O . ALA A 1 82 ? 20.506 -24.033 -6.001 1.00 78.44 82 ALA A O 1
ATOM 626 N N . GLU A 1 83 ? 22.227 -23.802 -4.594 1.00 79.50 83 GLU A N 1
ATOM 627 C CA . GLU A 1 83 ? 21.652 -24.615 -3.514 1.00 79.50 83 GLU A CA 1
ATOM 628 C C . GLU A 1 83 ? 20.451 -23.946 -2.839 1.00 79.50 83 GLU A C 1
ATOM 630 O O . GLU A 1 83 ? 19.439 -24.610 -2.589 1.00 79.50 83 GLU A O 1
ATOM 635 N N . THR A 1 84 ? 20.536 -22.638 -2.583 1.00 75.62 84 THR A N 1
ATOM 636 C CA . THR A 1 84 ? 19.433 -21.879 -1.979 1.00 75.62 84 THR A CA 1
ATOM 637 C C . THR A 1 84 ? 18.222 -21.904 -2.899 1.00 75.62 84 THR A C 1
ATOM 639 O O . THR A 1 84 ? 17.143 -22.285 -2.458 1.00 75.62 84 THR A O 1
ATOM 642 N N . TYR A 1 85 ? 18.414 -21.628 -4.192 1.00 77.69 85 TYR A N 1
ATOM 643 C CA . TYR A 1 85 ? 17.321 -21.646 -5.162 1.00 77.69 85 TYR A CA 1
ATOM 644 C C . TYR A 1 85 ? 16.708 -23.042 -5.348 1.00 77.69 85 TYR A C 1
ATOM 646 O O . TYR A 1 85 ? 15.492 -23.180 -5.421 1.00 77.69 85 TYR A O 1
ATOM 654 N N . ARG A 1 86 ? 17.527 -24.108 -5.359 1.00 79.62 86 ARG A N 1
ATOM 655 C CA . ARG A 1 86 ? 17.019 -25.497 -5.391 1.00 79.62 86 ARG A CA 1
ATOM 656 C C . ARG A 1 86 ? 16.097 -25.807 -4.206 1.00 79.62 86 ARG A C 1
ATOM 658 O O . ARG A 1 86 ? 15.190 -26.626 -4.345 1.00 79.62 86 ARG A O 1
ATOM 665 N N . THR A 1 87 ? 16.363 -25.201 -3.051 1.00 80.25 87 THR A N 1
ATOM 666 C CA . THR A 1 87 ? 15.599 -25.416 -1.815 1.00 80.25 87 THR A CA 1
ATOM 667 C C . THR A 1 87 ? 14.353 -24.536 -1.771 1.00 80.25 87 THR A C 1
ATOM 669 O O . THR A 1 87 ? 13.274 -25.006 -1.412 1.00 80.25 87 THR A O 1
ATOM 672 N N . ASP A 1 88 ? 14.499 -23.277 -2.172 1.00 74.00 88 ASP A N 1
ATOM 673 C CA . ASP A 1 88 ? 13.456 -22.266 -2.210 1.00 74.00 88 ASP A CA 1
ATOM 674 C C . ASP A 1 88 ? 13.500 -21.576 -3.580 1.00 74.00 88 ASP A C 1
ATOM 676 O O . ASP A 1 88 ? 14.325 -20.704 -3.840 1.00 74.00 88 ASP A O 1
ATOM 680 N N . ASN A 1 89 ? 12.613 -21.996 -4.488 1.00 77.19 89 ASN A N 1
ATOM 681 C CA . ASN A 1 89 ? 12.527 -21.467 -5.857 1.00 77.19 89 ASN A CA 1
ATOM 682 C C . ASN A 1 89 ? 11.915 -20.050 -5.911 1.00 77.19 89 ASN A C 1
ATOM 684 O O . ASN A 1 89 ? 11.370 -19.644 -6.945 1.00 77.19 89 ASN A O 1
ATOM 688 N N . SER A 1 90 ? 11.932 -19.317 -4.798 1.00 77.12 90 SER A N 1
ATOM 689 C CA . SER A 1 90 ? 11.412 -17.961 -4.688 1.00 77.12 90 SER A CA 1
ATOM 690 C C . SER A 1 90 ? 12.546 -16.946 -4.545 1.00 77.12 90 SER A C 1
ATOM 692 O O . SER A 1 90 ? 13.637 -17.239 -4.062 1.00 77.12 90 SER A O 1
ATOM 694 N N . ILE A 1 91 ? 12.298 -15.736 -5.037 1.00 76.38 91 ILE A N 1
ATOM 695 C CA . ILE A 1 91 ? 13.188 -14.588 -4.876 1.00 76.38 91 ILE A CA 1
ATOM 696 C C . IL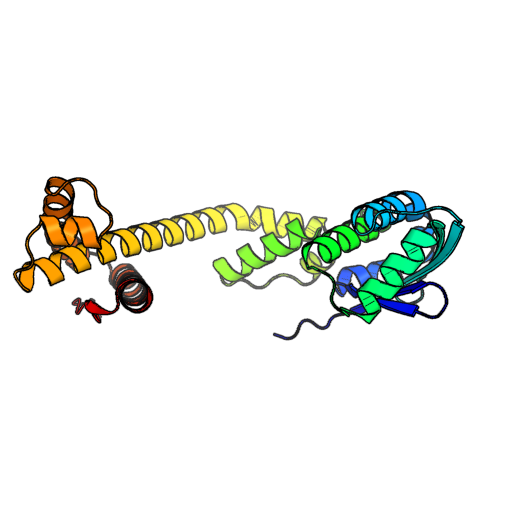E A 1 91 ? 12.368 -13.536 -4.152 1.00 76.38 91 ILE A C 1
ATOM 698 O O . ILE A 1 91 ? 11.260 -13.213 -4.588 1.00 76.38 91 ILE A O 1
ATOM 702 N N . GLU A 1 92 ? 12.892 -13.021 -3.043 1.00 80.31 92 GLU A N 1
ATOM 703 C CA . GLU A 1 92 ? 12.196 -11.982 -2.293 1.00 80.31 92 GLU A CA 1
ATOM 704 C C . GLU A 1 92 ? 11.987 -10.730 -3.155 1.00 80.31 92 GLU A C 1
ATOM 706 O O . GLU A 1 92 ? 12.851 -10.323 -3.937 1.00 80.31 92 GLU A O 1
ATOM 711 N N . GLU A 1 93 ? 10.840 -10.076 -2.973 1.00 77.56 93 GLU A N 1
ATOM 712 C CA . GLU A 1 93 ? 10.415 -8.934 -3.790 1.00 77.56 93 GLU A CA 1
ATOM 713 C C . GLU A 1 93 ? 11.430 -7.774 -3.774 1.00 77.56 93 GLU A C 1
ATOM 715 O O . GLU A 1 93 ? 11.603 -7.075 -4.77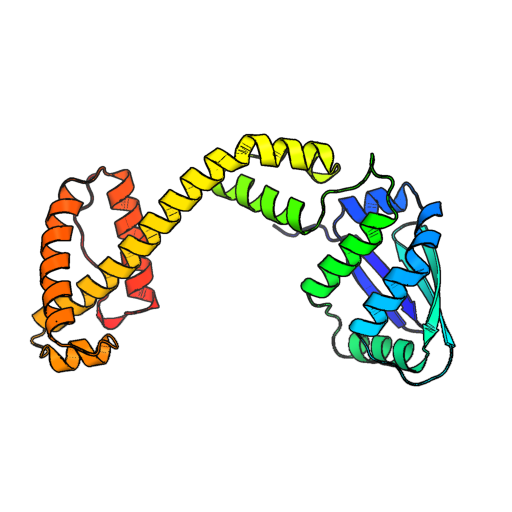3 1.00 77.56 93 GLU A O 1
ATOM 720 N N . ASN A 1 94 ? 12.134 -7.567 -2.657 1.00 77.19 94 ASN A N 1
ATOM 721 C CA . ASN A 1 94 ? 13.146 -6.514 -2.548 1.00 77.19 94 ASN A CA 1
ATOM 722 C C . ASN A 1 94 ? 14.350 -6.781 -3.458 1.00 77.19 94 ASN A C 1
ATOM 724 O O . ASN A 1 94 ? 14.758 -5.889 -4.200 1.00 77.19 94 ASN A O 1
ATOM 728 N N . TYR A 1 95 ? 14.852 -8.017 -3.479 1.00 79.81 95 TYR A N 1
ATOM 729 C CA . TYR A 1 95 ? 15.950 -8.400 -4.364 1.00 79.81 95 TYR A CA 1
ATOM 730 C C . TYR A 1 95 ? 15.538 -8.359 -5.834 1.00 79.81 95 TYR A C 1
ATOM 732 O O . TYR A 1 95 ? 16.327 -7.946 -6.683 1.00 79.81 95 TYR A O 1
ATOM 740 N N . GLN A 1 96 ? 14.283 -8.705 -6.141 1.00 80.94 96 GLN A N 1
ATOM 741 C CA . GLN A 1 96 ? 13.743 -8.524 -7.488 1.00 80.94 96 GLN A CA 1
ATOM 742 C C . GLN A 1 96 ? 13.787 -7.045 -7.914 1.00 80.94 96 GLN A C 1
ATOM 744 O O . GLN A 1 96 ? 14.250 -6.738 -9.012 1.00 80.94 96 GLN A O 1
ATOM 749 N N . LYS A 1 97 ? 13.349 -6.118 -7.049 1.00 81.00 97 LYS A N 1
ATOM 750 C CA . LYS A 1 97 ? 13.356 -4.671 -7.343 1.00 81.00 97 LYS A CA 1
ATOM 751 C C . LYS A 1 97 ? 14.764 -4.130 -7.576 1.00 81.00 97 LYS A C 1
ATOM 753 O O . LYS A 1 97 ? 14.957 -3.332 -8.492 1.00 81.00 97 LYS A O 1
ATOM 758 N N . GLU A 1 98 ? 15.730 -4.557 -6.768 1.00 82.31 98 GLU A N 1
ATOM 759 C CA . GLU A 1 98 ? 17.135 -4.159 -6.907 1.00 82.31 98 GLU A CA 1
ATOM 760 C C . GLU A 1 98 ? 17.755 -4.709 -8.193 1.00 82.31 98 GLU A C 1
ATOM 762 O O . GLU A 1 98 ? 18.427 -3.975 -8.922 1.00 82.31 98 GLU A O 1
ATOM 767 N N . PHE A 1 99 ? 17.471 -5.971 -8.522 1.00 84.00 99 PHE A N 1
ATOM 768 C CA . PHE A 1 99 ? 17.905 -6.592 -9.770 1.00 84.00 99 PHE A CA 1
ATOM 769 C C . PHE A 1 99 ? 17.330 -5.870 -10.999 1.00 84.00 99 PHE A C 1
ATOM 771 O O . PHE A 1 99 ? 18.060 -5.560 -11.943 1.00 84.00 99 PHE A O 1
ATOM 778 N N . GLU A 1 100 ? 16.041 -5.529 -10.969 1.00 84.44 100 GLU A N 1
ATOM 779 C CA . GLU A 1 100 ? 15.394 -4.722 -12.005 1.00 84.44 100 GLU A CA 1
ATOM 780 C C . GLU A 1 100 ? 16.039 -3.339 -12.156 1.00 84.44 100 GLU A C 1
ATOM 782 O O . GLU A 1 100 ? 16.316 -2.904 -13.278 1.00 84.44 100 GLU A O 1
ATOM 787 N N . ASP A 1 101 ? 16.322 -2.653 -11.046 1.00 85.25 101 ASP A N 1
ATOM 788 C CA . ASP A 1 101 ? 16.964 -1.337 -11.069 1.00 85.25 101 ASP A CA 1
ATOM 789 C C . ASP A 1 101 ? 18.415 -1.407 -11.574 1.00 85.25 101 ASP A C 1
ATOM 791 O O . ASP A 1 101 ? 18.862 -0.476 -12.253 1.00 85.25 101 ASP A O 1
ATOM 795 N N . LEU A 1 102 ? 19.142 -2.502 -11.320 1.00 84.94 102 LEU A N 1
ATOM 796 C CA . LEU A 1 102 ? 20.450 -2.747 -11.934 1.00 84.94 102 LEU A CA 1
ATOM 797 C C . LEU A 1 102 ? 20.328 -2.924 -13.442 1.00 84.94 102 LEU A C 1
ATOM 799 O O . LEU A 1 102 ? 20.987 -2.206 -14.193 1.00 84.94 102 LEU A O 1
ATOM 803 N N . LEU A 1 103 ? 19.458 -3.824 -13.903 1.00 83.06 103 LEU A N 1
ATOM 804 C CA . LEU A 1 103 ? 19.245 -4.038 -15.333 1.00 83.06 103 LEU A CA 1
ATOM 805 C C . LEU A 1 103 ? 18.856 -2.739 -16.046 1.00 83.06 103 LEU A C 1
ATOM 807 O O . LEU A 1 103 ? 19.390 -2.421 -17.112 1.00 83.06 103 LEU A O 1
ATOM 811 N N . ARG A 1 104 ? 18.007 -1.929 -15.409 1.00 85.88 104 ARG A N 1
ATOM 812 C CA . ARG A 1 104 ? 17.577 -0.616 -15.899 1.00 85.88 104 ARG A CA 1
ATOM 813 C C . ARG A 1 104 ? 18.744 0.336 -16.182 1.00 85.88 104 ARG A C 1
ATOM 815 O O . ARG A 1 104 ? 18.652 1.152 -17.102 1.00 85.88 104 ARG A O 1
ATOM 822 N N . GLN A 1 105 ? 19.852 0.239 -15.443 1.00 85.00 105 GLN A N 1
ATOM 823 C CA . GLN A 1 105 ? 21.038 1.079 -15.660 1.00 85.00 105 GLN A CA 1
ATOM 824 C C . GLN A 1 105 ? 21.743 0.783 -16.991 1.00 85.00 105 GLN A C 1
ATOM 826 O O . GLN A 1 105 ? 22.303 1.708 -17.581 1.00 85.00 105 GLN A O 1
ATOM 831 N N . SER A 1 106 ? 21.655 -0.450 -17.503 1.00 80.75 106 SER A N 1
ATOM 832 C CA . SER A 1 106 ? 22.206 -0.815 -18.822 1.00 80.75 106 SER A CA 1
ATOM 833 C C . SER A 1 106 ? 21.417 -0.232 -19.997 1.00 80.75 106 SER A C 1
ATOM 835 O O . SER A 1 106 ? 21.948 -0.070 -21.101 1.00 80.75 106 SER A O 1
ATOM 837 N N . ILE A 1 107 ? 20.152 0.127 -19.764 1.00 82.75 107 ILE A N 1
ATOM 838 C CA . ILE A 1 107 ? 19.252 0.643 -20.793 1.00 82.75 107 ILE A CA 1
ATOM 839 C C . ILE A 1 107 ? 19.584 2.125 -21.053 1.00 82.75 107 ILE A C 1
ATOM 841 O O . ILE A 1 107 ? 19.751 2.889 -20.089 1.00 82.75 107 ILE A O 1
ATOM 845 N N . PRO A 1 108 ? 19.683 2.564 -22.330 1.00 81.44 108 PRO A N 1
ATOM 846 C CA . PRO A 1 108 ? 19.842 3.976 -22.676 1.00 81.44 108 PRO A CA 1
ATOM 847 C C . PRO A 1 108 ? 18.762 4.843 -22.021 1.00 81.44 108 PRO A C 1
ATOM 849 O O . PRO A 1 108 ? 17.602 4.448 -21.985 1.00 81.44 108 PRO A O 1
ATOM 852 N N . SER A 1 109 ? 19.129 6.039 -21.553 1.00 80.50 109 SER A N 1
ATOM 853 C CA . SER A 1 109 ? 18.220 6.932 -20.815 1.00 80.50 109 SER A CA 1
ATOM 854 C C . SER A 1 109 ? 16.885 7.172 -21.531 1.00 80.50 109 SER A C 1
ATOM 856 O O . SER A 1 109 ? 15.843 6.990 -20.922 1.00 80.50 109 SER A O 1
ATOM 858 N N . HIS A 1 110 ? 16.922 7.462 -22.834 1.00 78.81 110 HIS A N 1
ATOM 859 C CA . HIS A 1 110 ? 15.752 7.742 -23.683 1.00 78.81 110 HIS A CA 1
ATOM 860 C C . HIS A 1 110 ? 14.887 6.514 -24.043 1.00 78.81 110 HIS A C 1
ATOM 862 O O . HIS A 1 110 ? 13.982 6.620 -24.862 1.00 78.81 110 HIS A O 1
ATOM 868 N N . LYS A 1 111 ? 15.219 5.325 -23.528 1.00 81.38 111 LYS A N 1
ATOM 869 C CA . LYS A 1 111 ? 14.423 4.090 -23.676 1.00 81.38 111 LYS A CA 1
ATOM 870 C C . LYS A 1 111 ? 14.205 3.394 -22.336 1.00 81.38 111 LYS A C 1
ATOM 872 O O . LYS A 1 111 ? 13.844 2.221 -22.291 1.00 81.38 111 LYS A O 1
ATOM 877 N N . ARG A 1 112 ? 14.547 4.067 -21.239 1.00 87.00 112 ARG A N 1
ATOM 878 C CA . ARG A 1 112 ? 14.607 3.453 -19.922 1.00 87.00 112 ARG A CA 1
ATOM 879 C C . ARG A 1 112 ? 13.194 3.361 -19.346 1.00 87.00 112 ARG A C 1
ATOM 881 O O . ARG A 1 112 ? 12.576 4.408 -19.147 1.00 87.00 112 ARG A O 1
ATOM 888 N N . PRO A 1 113 ? 12.719 2.162 -18.974 1.00 89.62 113 PRO A N 1
ATOM 889 C CA . PRO A 1 113 ? 11.469 2.028 -18.242 1.00 89.62 113 PRO A CA 1
ATOM 890 C C . PRO A 1 113 ? 11.539 2.707 -16.865 1.00 89.62 113 PRO A C 1
ATOM 892 O O . PRO A 1 113 ? 12.637 2.871 -16.309 1.00 89.62 113 PRO A O 1
ATOM 895 N N . PRO A 1 114 ? 10.394 3.064 -16.264 1.00 91.56 114 PRO A N 1
ATOM 896 C CA . PRO A 1 114 ? 10.349 3.655 -14.932 1.00 91.56 114 PRO A CA 1
ATOM 897 C C . PRO A 1 114 ? 11.005 2.763 -13.874 1.00 91.56 114 PRO A C 1
ATOM 899 O O . PRO A 1 114 ? 10.910 1.529 -13.914 1.00 91.56 114 PRO A O 1
ATOM 902 N N . SER A 1 115 ? 11.654 3.392 -12.890 1.00 90.50 115 SER A N 1
ATOM 903 C CA . SER A 1 115 ? 12.220 2.669 -11.741 1.00 90.50 115 SER A CA 1
ATOM 904 C C . SER A 1 115 ? 11.129 1.936 -10.974 1.00 90.50 115 SER A C 1
ATOM 906 O O . SER A 1 115 ? 9.957 2.315 -11.038 1.00 90.50 115 SER A O 1
ATOM 908 N N . SER A 1 116 ? 11.513 0.935 -10.185 1.00 87.62 116 SER A N 1
ATOM 909 C CA . SER A 1 116 ? 10.575 0.217 -9.312 1.00 87.62 116 SER A CA 1
ATOM 910 C C . SER A 1 116 ? 9.799 1.173 -8.391 1.00 87.62 116 SER A C 1
ATOM 912 O O . SER A 1 116 ? 8.601 0.994 -8.156 1.00 87.62 116 SER A O 1
ATOM 914 N N . ARG A 1 117 ? 10.456 2.250 -7.930 1.00 88.88 117 ARG A N 1
ATOM 915 C CA . ARG A 1 117 ? 9.836 3.311 -7.116 1.00 88.88 117 ARG A CA 1
ATOM 916 C C . ARG A 1 117 ? 8.828 4.148 -7.901 1.00 88.88 117 ARG A C 1
ATOM 918 O O . ARG A 1 117 ? 7.705 4.307 -7.437 1.00 88.88 117 ARG A O 1
ATOM 925 N N . GLN A 1 118 ? 9.214 4.660 -9.073 1.00 93.38 118 GLN A N 1
ATOM 926 C CA . GLN A 1 118 ? 8.317 5.452 -9.927 1.00 93.38 118 GLN A CA 1
ATOM 927 C C . GLN A 1 118 ? 7.096 4.636 -10.348 1.00 93.38 118 GLN A C 1
ATOM 929 O O . GLN A 1 118 ? 5.974 5.109 -10.216 1.00 93.38 118 GLN A O 1
ATOM 934 N N . TYR A 1 119 ? 7.310 3.388 -10.764 1.00 91.00 119 TYR A N 1
ATOM 935 C CA . TYR A 1 119 ? 6.241 2.479 -11.160 1.00 91.00 119 TYR A CA 1
ATOM 936 C C . TYR A 1 119 ? 5.250 2.247 -10.017 1.00 91.00 119 TYR A C 1
ATOM 938 O O . TYR A 1 119 ? 4.052 2.449 -10.186 1.00 91.00 119 TYR A O 1
ATOM 946 N N . SER A 1 120 ? 5.747 1.903 -8.824 1.00 91.06 120 SER A N 1
ATOM 947 C CA . SER A 1 120 ? 4.889 1.697 -7.649 1.00 91.06 120 SER A CA 1
ATOM 948 C C . SER A 1 120 ? 4.094 2.956 -7.298 1.00 91.06 120 SER A C 1
ATOM 950 O O . SER A 1 120 ? 2.908 2.871 -6.990 1.00 91.06 120 SER A O 1
ATOM 952 N N . TYR A 1 121 ? 4.731 4.128 -7.362 1.00 95.88 121 TYR A N 1
ATOM 953 C CA . TYR A 1 121 ? 4.085 5.391 -7.017 1.00 95.88 121 TYR A CA 1
ATOM 954 C C . TYR A 1 121 ? 3.022 5.808 -8.040 1.00 95.88 121 TYR A C 1
ATOM 956 O O . TYR A 1 121 ? 1.915 6.174 -7.659 1.00 95.88 121 TYR A O 1
ATOM 964 N N . MET A 1 122 ? 3.316 5.662 -9.332 1.00 96.62 122 MET A N 1
ATOM 965 C CA . MET A 1 122 ? 2.366 5.881 -10.424 1.00 96.62 122 MET A CA 1
ATOM 966 C C . MET A 1 122 ? 1.110 5.013 -10.271 1.00 96.62 122 MET A C 1
ATOM 968 O O . MET A 1 122 ? 0.001 5.527 -10.390 1.00 96.62 122 MET A O 1
ATOM 972 N N . TYR A 1 123 ? 1.263 3.723 -9.952 1.00 95.12 123 TYR A N 1
ATOM 973 C CA . TYR A 1 123 ? 0.118 2.837 -9.713 1.00 95.12 123 TYR A CA 1
ATOM 974 C C . TYR A 1 123 ? -0.698 3.234 -8.480 1.00 95.12 123 TYR A C 1
ATOM 976 O O . TYR A 1 123 ? -1.922 3.177 -8.528 1.00 95.12 123 TYR A O 1
ATOM 984 N N . GLN A 1 124 ? -0.051 3.679 -7.396 1.00 94.94 124 GLN A N 1
ATOM 985 C CA . GLN A 1 124 ? -0.764 4.193 -6.220 1.00 94.94 124 GLN A CA 1
ATOM 986 C C . GLN A 1 124 ? -1.591 5.438 -6.549 1.00 94.94 124 GLN A C 1
ATOM 988 O O . GLN A 1 124 ? -2.724 5.556 -6.082 1.00 94.94 124 GLN A O 1
ATOM 993 N N . ILE A 1 125 ? -1.036 6.349 -7.355 1.00 96.31 125 ILE A N 1
ATOM 994 C CA . ILE A 1 125 ? -1.747 7.534 -7.845 1.00 96.31 125 ILE A CA 1
ATOM 995 C C . ILE A 1 125 ? -2.954 7.106 -8.681 1.00 96.31 125 ILE A C 1
ATOM 997 O O . ILE A 1 125 ? -4.069 7.536 -8.394 1.00 96.31 125 ILE A O 1
ATOM 1001 N N . ALA A 1 126 ? -2.737 6.230 -9.663 1.00 96.06 126 ALA A N 1
ATOM 1002 C CA . ALA A 1 126 ? -3.777 5.757 -10.567 1.00 96.06 126 ALA A CA 1
ATOM 1003 C C . ALA A 1 126 ? -4.941 5.083 -9.829 1.00 96.06 126 ALA A C 1
ATOM 1005 O O . ALA A 1 126 ? -6.096 5.417 -10.069 1.00 96.06 126 ALA A O 1
ATOM 1006 N N . ASP A 1 127 ? -4.634 4.197 -8.881 1.00 94.69 127 ASP A N 1
ATOM 1007 C CA . ASP A 1 127 ? -5.627 3.509 -8.051 1.00 94.69 127 ASP A CA 1
ATOM 1008 C C . ASP A 1 127 ? -6.392 4.488 -7.146 1.00 94.69 127 ASP A C 1
ATOM 1010 O O . ASP A 1 127 ? -7.620 4.489 -7.109 1.00 94.69 127 ASP A O 1
ATOM 1014 N N . THR A 1 128 ? -5.677 5.398 -6.477 1.00 92.75 128 THR A N 1
ATOM 1015 C CA . THR A 1 128 ? -6.284 6.360 -5.539 1.00 92.75 128 THR A CA 1
ATOM 1016 C C . THR A 1 128 ? -7.175 7.382 -6.239 1.00 92.75 128 THR A C 1
ATOM 1018 O O . THR A 1 128 ? -8.199 7.784 -5.686 1.00 92.75 128 THR A O 1
ATOM 1021 N N . LEU A 1 129 ? -6.782 7.828 -7.434 1.00 95.12 129 LEU A N 1
ATOM 1022 C CA . LEU A 1 129 ? -7.552 8.777 -8.239 1.00 95.12 129 LEU A CA 1
ATOM 1023 C C . LEU A 1 129 ? -8.542 8.083 -9.185 1.00 95.12 129 LEU A C 1
ATOM 1025 O O . LEU A 1 129 ? -9.343 8.761 -9.823 1.00 95.12 129 LEU A O 1
ATOM 1029 N N . ASN A 1 130 ? -8.516 6.747 -9.254 1.00 95.62 130 ASN A N 1
ATOM 1030 C CA . ASN A 1 130 ? -9.292 5.937 -10.190 1.00 95.62 130 ASN A CA 1
ATOM 1031 C C . ASN A 1 130 ? -9.130 6.410 -11.651 1.00 95.62 130 ASN A C 1
ATOM 1033 O O . ASN A 1 130 ? -10.109 6.613 -12.374 1.00 95.62 130 ASN A O 1
ATOM 1037 N N . ILE A 1 131 ? -7.877 6.614 -12.065 1.00 96.44 131 ILE A N 1
ATOM 1038 C CA . ILE A 1 131 ? -7.489 7.025 -13.421 1.00 96.44 131 ILE A CA 1
ATOM 1039 C C . ILE A 1 131 ? -6.676 5.926 -14.106 1.00 96.44 131 ILE A C 1
ATOM 1041 O O . ILE A 1 131 ? -5.992 5.133 -13.461 1.00 96.44 131 ILE A O 1
ATOM 1045 N N . GLU A 1 132 ? -6.734 5.879 -15.434 1.00 96.25 132 GLU A N 1
ATOM 1046 C CA . GLU A 1 132 ? -5.955 4.921 -16.219 1.00 96.25 132 GLU A CA 1
ATOM 1047 C C . GLU A 1 132 ? -4.515 5.404 -16.423 1.00 96.25 132 GLU A C 1
ATOM 1049 O O . GLU A 1 132 ? -4.259 6.589 -16.641 1.00 96.25 132 GLU A O 1
ATOM 1054 N N . ILE A 1 133 ? -3.564 4.466 -16.396 1.00 95.25 133 ILE A N 1
ATOM 1055 C CA . ILE A 1 133 ? -2.154 4.752 -16.671 1.00 95.25 133 ILE A CA 1
ATOM 1056 C C . ILE A 1 133 ? -1.921 4.696 -18.186 1.00 95.25 133 ILE A C 1
ATOM 1058 O O . ILE A 1 133 ? -2.154 3.647 -18.794 1.00 95.25 133 ILE A O 1
ATOM 1062 N N . PRO A 1 134 ? -1.403 5.767 -18.813 1.00 94.81 134 PRO A N 1
ATOM 1063 C CA . PRO A 1 134 ? -1.045 5.738 -20.225 1.00 94.81 134 PRO A CA 1
ATOM 1064 C C . PRO A 1 134 ? 0.032 4.685 -20.519 1.00 94.81 134 PRO A C 1
ATOM 1066 O O . PRO A 1 134 ? 1.050 4.619 -19.833 1.00 94.81 134 PRO A O 1
ATOM 1069 N N . GLU A 1 135 ? -0.113 3.921 -21.607 1.00 90.75 135 GLU A N 1
ATOM 1070 C CA . GLU A 1 135 ? 0.852 2.864 -21.970 1.00 90.75 135 GLU A CA 1
ATOM 1071 C C . GLU A 1 135 ? 2.290 3.395 -22.128 1.00 90.75 135 GLU A C 1
ATOM 1073 O O . GLU A 1 135 ? 3.262 2.717 -21.797 1.00 90.75 135 GLU A O 1
ATOM 1078 N N . LYS A 1 136 ? 2.439 4.644 -22.583 1.00 92.12 136 LYS A N 1
ATOM 1079 C CA . LYS A 1 136 ? 3.747 5.305 -22.696 1.00 92.12 136 LYS A CA 1
ATOM 1080 C C . LYS A 1 136 ? 4.427 5.492 -21.339 1.00 92.12 136 LYS A C 1
ATOM 1082 O O . LYS A 1 136 ? 5.629 5.270 -21.245 1.00 92.12 136 LYS A O 1
ATOM 1087 N N . ALA A 1 137 ? 3.663 5.824 -20.298 1.00 92.75 137 ALA A N 1
ATOM 1088 C CA . ALA A 1 137 ? 4.179 5.992 -18.943 1.00 92.75 137 ALA A CA 1
ATOM 1089 C C . ALA A 1 137 ? 4.674 4.666 -18.341 1.00 92.75 137 ALA A C 1
ATOM 1091 O O . ALA A 1 137 ? 5.543 4.674 -17.479 1.00 92.75 137 ALA A O 1
ATOM 1092 N N . LEU A 1 138 ? 4.197 3.512 -18.826 1.00 89.81 138 LEU A N 1
ATOM 1093 C CA . LEU A 1 138 ? 4.724 2.206 -18.410 1.00 89.81 138 LEU A CA 1
ATOM 1094 C C . LEU A 1 138 ? 6.117 1.930 -18.992 1.00 89.81 138 LEU A C 1
ATOM 1096 O O . LEU A 1 138 ? 6.941 1.281 -18.352 1.00 89.81 138 LEU A O 1
ATOM 1100 N N . ARG A 1 139 ? 6.388 2.419 -20.207 1.00 88.31 139 ARG A N 1
ATOM 1101 C CA . ARG A 1 139 ? 7.590 2.070 -20.981 1.00 88.31 139 ARG A CA 1
ATOM 1102 C C . ARG A 1 139 ? 8.712 3.094 -20.875 1.00 88.31 139 ARG A C 1
ATOM 1104 O O . ARG A 1 139 ? 9.861 2.750 -21.138 1.00 88.31 139 ARG A O 1
ATOM 1111 N N . ASP A 1 140 ? 8.389 4.324 -20.496 1.00 91.06 140 ASP A N 1
ATOM 1112 C CA . ASP A 1 140 ? 9.315 5.447 -20.538 1.00 91.06 140 ASP A CA 1
ATOM 1113 C C . ASP A 1 140 ? 9.324 6.216 -19.209 1.00 91.06 140 ASP A C 1
ATOM 1115 O O . ASP A 1 140 ? 8.284 6.587 -18.661 1.00 91.06 140 ASP A O 1
ATOM 1119 N N . THR A 1 141 ? 10.529 6.429 -18.677 1.00 91.88 141 THR A N 1
ATOM 1120 C CA . THR A 1 141 ? 10.750 7.129 -17.405 1.00 91.88 141 THR A CA 1
ATOM 1121 C C . THR A 1 141 ? 10.281 8.583 -17.447 1.00 91.88 141 THR A C 1
ATOM 1123 O O . THR A 1 141 ? 9.787 9.071 -16.426 1.00 91.88 141 THR A O 1
ATOM 1126 N N . ASP A 1 142 ? 10.423 9.268 -18.580 1.00 91.94 142 ASP A N 1
ATOM 1127 C CA . ASP A 1 142 ? 10.088 10.688 -18.699 1.00 91.94 142 ASP A CA 1
ATOM 1128 C C . ASP A 1 142 ? 8.563 10.854 -18.692 1.00 91.94 142 ASP A C 1
ATOM 1130 O O . ASP A 1 142 ? 8.032 11.565 -17.840 1.00 91.94 142 ASP A O 1
ATOM 1134 N N . PHE A 1 143 ? 7.841 10.063 -19.497 1.00 93.44 143 PHE A N 1
ATOM 1135 C CA . PHE A 1 143 ? 6.368 10.040 -19.487 1.00 93.44 143 PHE A CA 1
ATOM 1136 C C . PHE A 1 143 ? 5.782 9.589 -18.140 1.00 93.44 143 PHE A C 1
ATOM 1138 O O . PHE A 1 143 ? 4.729 10.070 -17.725 1.00 93.44 143 PHE A O 1
ATOM 1145 N N . CYS A 1 144 ? 6.446 8.668 -17.434 1.00 94.88 144 CYS A N 1
ATOM 1146 C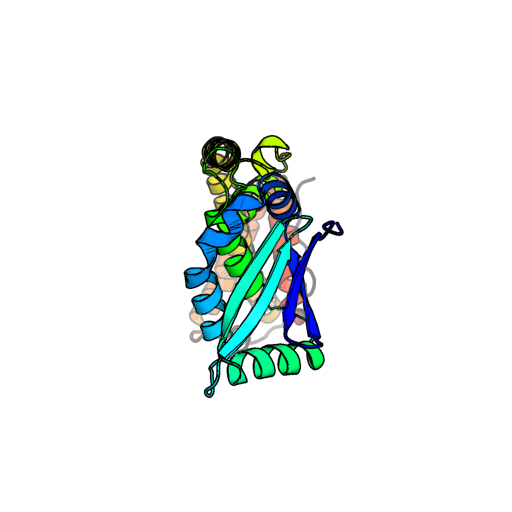 CA . CYS A 1 144 ? 6.045 8.304 -16.074 1.00 94.88 144 CYS A CA 1
ATOM 1147 C C . CYS A 1 144 ? 6.207 9.468 -15.095 1.00 94.88 144 CYS A C 1
ATOM 1149 O O . CYS A 1 144 ? 5.384 9.625 -14.195 1.00 94.88 144 CYS A O 1
ATOM 1151 N N . SER A 1 145 ? 7.275 10.252 -15.242 1.00 95.19 145 SER A N 1
ATOM 1152 C CA . SER A 1 145 ? 7.532 11.401 -14.372 1.00 95.19 145 SER A CA 1
ATOM 1153 C C . SER A 1 145 ? 6.518 12.510 -14.639 1.00 95.19 145 SER A C 1
ATOM 1155 O O . SER A 1 145 ? 5.934 13.006 -13.685 1.00 95.19 145 SER A O 1
ATOM 1157 N N . GLU A 1 146 ? 6.216 12.797 -15.909 1.00 96.75 146 GLU A N 1
ATOM 1158 C CA . GLU A 1 146 ? 5.144 13.724 -16.303 1.00 96.75 146 GLU A CA 1
ATOM 1159 C C . GLU A 1 146 ? 3.793 13.307 -15.707 1.00 96.75 146 GLU A C 1
ATOM 1161 O O . GLU A 1 146 ? 3.145 14.108 -15.041 1.00 96.75 146 GLU A O 1
ATOM 1166 N N . PHE A 1 147 ? 3.408 12.030 -15.841 1.00 97.62 147 PHE A N 1
ATOM 1167 C CA . PHE A 1 147 ? 2.172 11.521 -15.237 1.00 97.62 147 PHE A CA 1
ATOM 1168 C C . PHE A 1 147 ? 2.145 11.716 -13.714 1.00 97.62 147 PHE A C 1
ATOM 1170 O O . PHE A 1 147 ? 1.118 12.103 -13.155 1.00 97.62 147 PHE A O 1
ATOM 1177 N N . ILE A 1 148 ? 3.254 11.435 -13.021 1.00 97.44 148 ILE A N 1
ATOM 1178 C CA . ILE A 1 148 ? 3.341 11.633 -11.569 1.00 97.44 148 ILE A CA 1
ATOM 1179 C C . ILE A 1 148 ? 3.187 13.120 -11.238 1.00 97.44 148 ILE A C 1
ATOM 1181 O O . ILE A 1 148 ? 2.369 13.456 -10.385 1.00 97.44 148 ILE A O 1
ATOM 1185 N N . ASP A 1 149 ? 3.927 13.997 -11.910 1.00 97.88 149 ASP A N 1
ATOM 1186 C CA . ASP A 1 149 ? 3.929 15.437 -11.641 1.00 97.88 149 ASP A CA 1
ATOM 1187 C C . ASP A 1 149 ? 2.555 16.077 -11.895 1.00 97.88 149 ASP A C 1
ATOM 1189 O O . ASP A 1 149 ? 2.120 16.925 -11.117 1.00 97.88 149 ASP A O 1
ATOM 1193 N N . GLU A 1 150 ? 1.830 15.626 -12.921 1.00 97.75 150 GLU A N 1
ATOM 1194 C CA . GLU A 1 150 ? 0.474 16.098 -13.229 1.00 97.75 150 GLU A CA 1
ATOM 1195 C C . GLU A 1 150 ? -0.559 15.719 -12.155 1.00 97.75 150 GLU A C 1
ATOM 1197 O O . GLU A 1 150 ? -1.509 16.466 -11.922 1.00 97.75 150 GLU A O 1
ATOM 1202 N N . ASN A 1 151 ? -0.381 14.577 -11.483 1.00 97.50 151 ASN A N 1
ATOM 1203 C CA . ASN A 1 151 ? -1.409 13.982 -10.619 1.00 97.50 151 ASN A CA 1
ATOM 1204 C C . ASN A 1 151 ? -1.049 13.980 -9.119 1.00 97.50 151 ASN A C 1
ATOM 1206 O O . ASN A 1 151 ? -1.904 13.716 -8.267 1.00 97.50 151 ASN A O 1
ATOM 1210 N N . VAL A 1 152 ? 0.206 14.269 -8.759 1.00 96.69 152 VAL A N 1
ATOM 1211 C CA . VAL A 1 152 ? 0.718 14.118 -7.385 1.00 96.69 152 VAL A CA 1
ATOM 1212 C C . VAL A 1 152 ? 0.012 15.018 -6.371 1.00 96.69 152 VAL A C 1
ATOM 1214 O O . VAL A 1 152 ? -0.191 14.614 -5.221 1.00 96.69 152 VAL A O 1
ATOM 1217 N N . ASP A 1 153 ? -0.367 16.231 -6.762 1.00 97.19 153 ASP A N 1
ATOM 1218 C CA . ASP A 1 153 ? -0.996 17.180 -5.845 1.00 97.19 153 ASP A CA 1
ATOM 1219 C C . ASP A 1 153 ? -2.429 16.763 -5.506 1.00 97.19 153 ASP A C 1
ATOM 1221 O O . ASP A 1 153 ? -2.807 16.743 -4.330 1.00 97.19 153 ASP A O 1
ATOM 1225 N N . GLU A 1 154 ? -3.203 16.333 -6.504 1.00 96.56 154 GLU A N 1
ATOM 1226 C CA . GLU A 1 154 ? -4.543 15.788 -6.280 1.00 96.56 154 GLU A CA 1
ATOM 1227 C C . GLU A 1 154 ? -4.484 14.491 -5.465 1.00 96.56 154 GLU A C 1
ATOM 1229 O O . GLU A 1 154 ? -5.209 14.345 -4.474 1.00 96.56 154 GLU A O 1
ATOM 1234 N N . PHE A 1 155 ? -3.543 13.600 -5.796 1.00 96.62 155 PHE A N 1
ATOM 1235 C CA . PHE A 1 155 ? -3.283 12.381 -5.033 1.00 96.62 155 PHE A CA 1
ATOM 1236 C C . PHE A 1 155 ? -3.041 12.676 -3.550 1.00 96.62 155 PHE A C 1
ATOM 1238 O O . PHE A 1 155 ? -3.683 12.074 -2.688 1.00 96.62 155 PHE A O 1
ATOM 1245 N N . LYS A 1 156 ? -2.171 13.641 -3.225 1.00 95.88 156 LYS A N 1
ATOM 1246 C CA . LYS A 1 156 ? -1.893 14.028 -1.831 1.00 95.88 156 LYS A CA 1
ATOM 1247 C C . LYS A 1 156 ? -3.138 14.549 -1.118 1.00 95.88 156 LYS A C 1
ATOM 1249 O O . LYS A 1 156 ? -3.329 14.248 0.061 1.00 95.88 156 LYS A O 1
ATOM 1254 N N . VAL A 1 157 ? -3.992 15.310 -1.805 1.00 96.25 157 VAL A N 1
ATOM 1255 C CA . VAL A 1 157 ? -5.248 15.816 -1.229 1.00 96.25 157 VAL A CA 1
ATOM 1256 C C . VAL A 1 157 ? -6.203 14.665 -0.909 1.00 96.25 157 VAL A C 1
ATOM 1258 O O . VAL A 1 157 ? -6.728 14.601 0.207 1.00 96.25 157 VAL A O 1
ATOM 1261 N N . VAL A 1 158 ? -6.409 13.736 -1.846 1.00 93.69 158 VAL A N 1
ATOM 1262 C CA . VAL A 1 158 ? -7.285 12.568 -1.649 1.00 93.69 158 VAL A CA 1
ATOM 1263 C C . VAL A 1 158 ? -6.724 11.642 -0.569 1.00 93.69 158 VAL A C 1
ATOM 1265 O O . VAL A 1 158 ? -7.445 11.262 0.356 1.00 93.69 158 VAL A O 1
ATOM 1268 N N . GLN A 1 159 ? -5.422 11.359 -0.605 1.00 92.19 159 GLN A N 1
ATOM 1269 C CA . GLN A 1 159 ? -4.737 10.539 0.390 1.00 92.19 159 GLN A CA 1
ATOM 1270 C C . GLN A 1 159 ? -4.843 11.151 1.796 1.00 92.19 159 GLN A C 1
ATOM 1272 O O . GLN A 1 159 ? -5.160 10.450 2.761 1.00 92.19 159 GLN A O 1
ATOM 1277 N N . ALA A 1 160 ? -4.653 12.467 1.932 1.00 94.06 160 ALA A N 1
ATOM 1278 C CA . ALA A 1 160 ? -4.813 13.160 3.208 1.00 94.06 160 ALA A CA 1
ATOM 1279 C C . ALA A 1 160 ? -6.254 13.077 3.737 1.00 94.06 160 ALA A C 1
ATOM 1281 O O . ALA A 1 160 ? -6.452 12.862 4.939 1.00 94.06 160 ALA A O 1
ATOM 1282 N N . ARG A 1 161 ? -7.259 13.200 2.856 1.00 92.38 161 ARG A N 1
ATOM 1283 C CA . ARG A 1 161 ? -8.678 13.017 3.211 1.00 92.38 161 ARG A CA 1
ATOM 1284 C C . ARG A 1 161 ? -8.952 11.590 3.681 1.00 92.38 161 ARG A C 1
ATOM 1286 O O . ARG A 1 161 ? -9.550 11.417 4.742 1.00 92.38 161 ARG A O 1
ATOM 1293 N N . HIS A 1 162 ? -8.461 10.584 2.961 1.00 91.88 162 HIS A N 1
ATOM 1294 C CA . HIS A 1 162 ? -8.610 9.182 3.349 1.00 91.88 162 HIS A CA 1
ATOM 1295 C C . HIS A 1 162 ? -7.958 8.898 4.712 1.00 91.88 162 HIS A C 1
ATOM 1297 O O . HIS A 1 162 ? -8.602 8.364 5.614 1.00 91.88 162 HIS A O 1
ATOM 1303 N 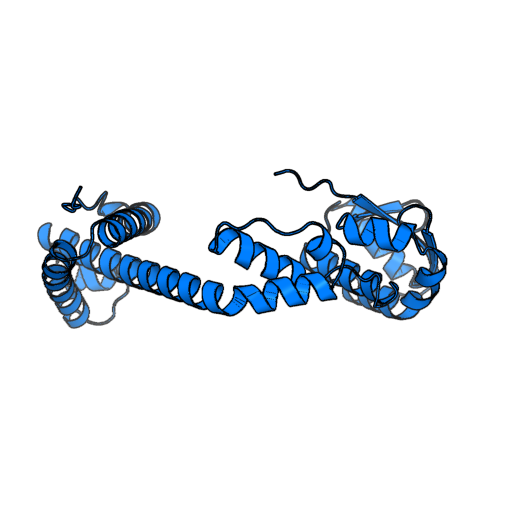N . HIS A 1 163 ? -6.723 9.359 4.934 1.00 93.38 163 HIS A N 1
ATOM 1304 C CA . HIS A 1 163 ? -6.065 9.236 6.239 1.00 93.38 163 HIS A CA 1
ATOM 1305 C C . HIS A 1 163 ? -6.795 9.982 7.359 1.00 93.38 163 HIS A C 1
ATOM 1307 O O . HIS A 1 163 ? -6.768 9.543 8.511 1.00 93.38 163 HIS A O 1
ATOM 1313 N N . ALA A 1 164 ? -7.426 11.122 7.070 1.00 95.25 164 ALA A N 1
ATOM 1314 C CA . ALA A 1 164 ? -8.259 11.812 8.048 1.00 95.25 164 ALA A CA 1
ATOM 1315 C C . ALA A 1 164 ? -9.481 10.963 8.433 1.00 95.25 164 ALA A C 1
ATOM 1317 O O . ALA A 1 164 ? -9.728 10.798 9.626 1.00 95.25 164 ALA A O 1
ATOM 1318 N N . LEU A 1 165 ? -10.168 10.362 7.455 1.00 94.75 165 LEU A N 1
ATOM 1319 C CA . LEU A 1 165 ? -11.309 9.473 7.694 1.00 94.75 165 LEU A CA 1
ATOM 1320 C C . LEU A 1 165 ? -10.918 8.231 8.496 1.00 94.75 165 LEU A C 1
ATOM 1322 O O . LEU A 1 165 ? -11.582 7.922 9.478 1.00 94.75 165 LEU A O 1
ATOM 1326 N N . VAL A 1 166 ? -9.818 7.560 8.143 1.00 95.06 166 VAL A N 1
ATOM 1327 C CA . VAL A 1 166 ? -9.338 6.375 8.878 1.00 95.06 166 VAL A CA 1
ATOM 1328 C C . VAL A 1 166 ? -8.965 6.730 10.319 1.00 95.06 166 VAL A C 1
ATOM 1330 O O . VAL A 1 166 ? -9.348 6.028 11.253 1.00 95.06 166 VAL A O 1
ATOM 1333 N N . ARG A 1 167 ? -8.262 7.851 10.537 1.00 96.69 167 ARG A N 1
ATOM 1334 C CA . ARG A 1 167 ? -7.935 8.315 11.898 1.00 96.69 167 ARG A CA 1
ATOM 1335 C C . ARG A 1 167 ? -9.185 8.643 12.706 1.00 96.69 167 ARG A C 1
ATOM 1337 O O . ARG A 1 167 ? -9.234 8.329 13.894 1.00 96.69 167 ARG A O 1
ATOM 1344 N N . GLU A 1 168 ? -10.169 9.284 12.080 1.00 96.88 168 GLU A N 1
ATOM 1345 C CA . GLU A 1 168 ? -11.454 9.579 12.709 1.00 96.88 168 GLU A CA 1
ATOM 1346 C C . GLU A 1 168 ? -12.192 8.280 13.062 1.00 96.88 168 GLU A C 1
ATOM 1348 O O . GLU A 1 168 ? -12.569 8.105 14.218 1.00 96.88 168 GLU A O 1
ATOM 1353 N N . ALA A 1 169 ? -12.284 7.333 12.127 1.00 96.56 169 ALA A N 1
ATOM 1354 C CA . ALA A 1 169 ? -12.930 6.040 12.324 1.00 96.56 169 ALA A CA 1
ATOM 1355 C C . ALA A 1 169 ? -12.296 5.226 13.460 1.00 96.56 169 ALA A C 1
ATOM 1357 O O . ALA A 1 169 ? -13.009 4.799 14.362 1.00 96.56 169 ALA A O 1
ATOM 1358 N N . ASN A 1 170 ? -10.966 5.087 13.488 1.00 95.88 170 ASN A N 1
ATOM 1359 C CA . ASN A 1 170 ? -10.260 4.366 14.558 1.00 95.88 170 ASN A CA 1
ATOM 1360 C C . ASN A 1 170 ? -10.521 4.988 15.933 1.00 95.88 170 ASN A C 1
ATOM 1362 O O . ASN A 1 170 ? -10.737 4.299 16.932 1.00 95.88 170 ASN A O 1
ATOM 1366 N N . ARG A 1 171 ? -10.511 6.322 15.991 1.00 96.56 171 ARG A N 1
ATOM 1367 C CA . ARG A 1 171 ? -10.759 7.056 17.229 1.00 96.56 171 ARG A CA 1
ATOM 1368 C C . ARG A 1 171 ? -12.196 6.853 17.711 1.00 96.56 171 ARG A C 1
ATOM 1370 O O . ARG A 1 171 ? -12.397 6.565 18.888 1.00 96.56 171 ARG A O 1
ATOM 1377 N N . VAL A 1 172 ? -13.166 6.975 16.809 1.00 96.88 172 VAL A N 1
ATOM 1378 C CA . VAL A 1 172 ? -14.593 6.820 17.116 1.00 96.88 172 VAL A CA 1
ATOM 1379 C C . VAL A 1 172 ? -14.936 5.376 17.463 1.00 96.88 172 VAL A C 1
ATOM 1381 O O . VAL A 1 172 ? -15.671 5.163 18.419 1.00 96.88 172 VAL A O 1
ATOM 1384 N N . ALA A 1 173 ? -14.366 4.385 16.776 1.00 96.44 173 ALA A N 1
ATOM 1385 C CA . ALA A 1 173 ? -14.534 2.973 17.117 1.00 96.44 173 ALA A CA 1
ATOM 1386 C C . ALA A 1 173 ? -14.110 2.710 18.569 1.00 96.44 173 ALA A C 1
ATOM 1388 O O . ALA A 1 173 ? -14.861 2.127 19.347 1.00 96.44 173 ALA A O 1
ATOM 1389 N N . ARG A 1 174 ? -12.956 3.243 18.987 1.00 96.25 174 ARG A N 1
ATOM 1390 C CA . ARG A 1 174 ? -12.487 3.131 20.376 1.00 96.25 174 ARG A CA 1
ATOM 1391 C C . ARG A 1 174 ? -13.421 3.816 21.378 1.00 96.25 174 ARG A C 1
ATOM 1393 O O . ARG A 1 174 ? -13.592 3.328 22.494 1.00 96.25 174 ARG A O 1
ATOM 1400 N N . TRP A 1 175 ? -14.026 4.938 20.993 1.00 97.56 175 TRP A N 1
ATOM 1401 C CA . TRP A 1 175 ? -15.029 5.619 21.812 1.00 97.56 175 TRP A CA 1
ATOM 1402 C C . TRP A 1 175 ? -16.333 4.822 21.919 1.00 97.56 175 TRP A C 1
ATOM 1404 O O . TRP A 1 175 ? -16.854 4.667 23.020 1.00 97.56 175 TRP A O 1
ATOM 1414 N N . ALA A 1 176 ? -16.804 4.249 20.810 1.00 96.25 176 ALA A N 1
ATOM 1415 C CA . ALA A 1 176 ? -17.977 3.382 20.762 1.00 96.25 176 ALA A CA 1
ATOM 1416 C C . ALA A 1 176 ? -17.798 2.138 21.644 1.00 96.25 176 ALA A C 1
ATOM 1418 O O . ALA A 1 176 ? -18.720 1.742 22.351 1.00 96.25 176 ALA A O 1
ATOM 1419 N N . VAL A 1 177 ? -16.591 1.560 21.676 1.00 96.50 177 VAL A N 1
ATOM 1420 C CA . VAL A 1 177 ? -16.248 0.459 22.591 1.00 96.50 177 VAL A CA 1
ATOM 1421 C C . VAL A 1 177 ? -16.398 0.884 24.047 1.00 96.50 177 VAL A C 1
ATOM 1423 O O . VAL A 1 177 ? -17.051 0.186 24.820 1.00 96.50 177 VAL A O 1
ATOM 1426 N N . ALA A 1 178 ? -15.814 2.028 24.424 1.00 97.00 178 ALA A N 1
ATOM 1427 C CA . ALA A 1 178 ? -15.935 2.549 25.784 1.00 97.00 178 ALA A CA 1
ATOM 1428 C C . ALA A 1 178 ? -17.407 2.763 26.165 1.00 97.00 178 ALA A C 1
ATOM 1430 O O . ALA A 1 178 ? -17.822 2.369 27.253 1.00 97.00 178 ALA A O 1
ATOM 1431 N N . PHE A 1 179 ? -18.186 3.340 25.248 1.00 96.25 179 PHE A N 1
ATOM 1432 C CA . PHE A 1 179 ? -19.611 3.593 25.420 1.00 96.25 179 PHE A CA 1
ATOM 1433 C C . PHE A 1 179 ? -20.404 2.299 25.632 1.00 96.25 179 PHE A C 1
ATOM 1435 O O . PHE A 1 179 ? -21.058 2.151 26.660 1.00 96.25 179 PHE A O 1
ATOM 1442 N N . HIS A 1 180 ? -20.249 1.314 24.745 1.00 95.25 180 HIS A N 1
ATOM 1443 C CA . HIS A 1 180 ? -20.920 0.011 24.847 1.00 95.25 180 HIS A CA 1
ATOM 1444 C C . HIS A 1 180 ? -20.580 -0.741 26.138 1.00 95.25 180 HIS A C 1
ATOM 1446 O O . HIS A 1 180 ? -21.440 -1.360 26.762 1.00 95.25 180 HIS A O 1
ATOM 1452 N N . MET A 1 181 ? -19.314 -0.703 26.562 1.00 95.31 181 MET A N 1
ATOM 1453 C CA . MET A 1 181 ? -18.899 -1.325 27.820 1.00 95.31 181 MET A CA 1
ATOM 1454 C C . MET A 1 181 ? -19.519 -0.619 29.033 1.00 95.31 181 MET A C 1
ATOM 1456 O O . MET A 1 181 ? -19.978 -1.291 29.958 1.00 95.31 181 MET A O 1
ATOM 1460 N N . ALA A 1 182 ? -19.570 0.714 29.017 1.00 95.75 182 ALA A N 1
ATOM 1461 C CA . ALA A 1 182 ? -20.191 1.500 30.079 1.00 95.75 182 ALA A CA 1
ATOM 1462 C C . ALA A 1 182 ? -21.711 1.267 30.153 1.00 95.75 182 ALA A C 1
ATOM 1464 O O . ALA A 1 182 ? -22.242 1.108 31.251 1.00 95.75 182 ALA A O 1
ATOM 1465 N N . GLU A 1 183 ? -22.405 1.157 29.013 1.00 94.75 183 GLU A N 1
ATOM 1466 C CA . GLU A 1 183 ? -23.836 0.810 28.966 1.00 94.75 183 GLU A CA 1
ATOM 1467 C C . GLU A 1 183 ? -24.128 -0.574 29.562 1.00 94.75 183 GLU A C 1
ATOM 1469 O O . GLU A 1 183 ? -25.167 -0.781 30.188 1.00 94.75 183 GLU A O 1
ATOM 1474 N N . LYS A 1 184 ? -23.183 -1.515 29.444 1.00 94.75 184 LYS A N 1
ATOM 1475 C CA . LYS A 1 184 ? -23.248 -2.828 30.108 1.00 94.75 184 LYS A CA 1
ATOM 1476 C C . LYS A 1 184 ? -22.914 -2.784 31.605 1.00 94.75 184 LYS A C 1
ATOM 1478 O O . LYS A 1 184 ? -22.871 -3.834 32.243 1.00 94.75 184 LYS A O 1
ATOM 1483 N N . GLY A 1 185 ? -22.668 -1.600 32.167 1.00 96.06 185 GLY A N 1
ATOM 1484 C CA . GLY A 1 185 ? -22.347 -1.404 33.579 1.00 96.06 185 GLY A CA 1
ATOM 1485 C C . GLY A 1 185 ? -20.910 -1.768 33.955 1.00 96.06 185 GLY A C 1
ATOM 1486 O O . GLY A 1 185 ? -20.635 -1.982 35.133 1.00 96.06 185 GLY A O 1
ATOM 1487 N N . ILE A 1 186 ? -19.993 -1.868 32.985 1.00 96.31 186 ILE A N 1
ATOM 1488 C CA . ILE A 1 186 ? -18.577 -2.134 33.271 1.00 96.31 186 ILE A CA 1
ATOM 1489 C C . ILE A 1 186 ? -17.940 -0.875 33.873 1.00 96.31 186 ILE A C 1
ATOM 1491 O O . ILE A 1 186 ? -18.089 0.228 33.348 1.00 96.31 186 ILE A O 1
ATOM 1495 N N . GLU A 1 187 ? -17.203 -1.038 34.973 1.00 97.31 187 GLU A N 1
ATOM 1496 C CA . GLU A 1 187 ? -16.520 0.068 35.647 1.00 97.31 187 GLU A CA 1
ATOM 1497 C C . GLU A 1 187 ? -15.416 0.691 34.776 1.00 97.31 187 GLU A C 1
ATOM 1499 O O . GLU A 1 187 ? -14.695 -0.003 34.053 1.00 97.31 187 GLU A O 1
ATOM 1504 N N . LEU A 1 188 ? -15.221 2.011 34.900 1.00 96.94 188 LEU A N 1
ATOM 1505 C CA . LEU A 1 188 ? -14.264 2.782 34.090 1.00 96.94 188 LEU A CA 1
ATOM 1506 C C . LEU A 1 188 ? -12.836 2.226 34.145 1.00 96.94 188 LEU A C 1
ATOM 1508 O O . LEU A 1 188 ? -12.128 2.249 33.137 1.00 96.94 188 LEU A O 1
ATOM 1512 N N . LYS A 1 189 ? -12.429 1.693 35.297 1.00 96.94 189 LYS A N 1
ATOM 1513 C CA . LYS A 1 189 ? -11.125 1.058 35.500 1.00 96.94 189 LYS A CA 1
ATOM 1514 C C . LYS A 1 189 ? -10.912 -0.160 34.601 1.00 96.94 189 LYS A C 1
ATOM 1516 O O . LYS A 1 189 ? -9.852 -0.304 33.989 1.00 96.94 189 LYS A O 1
ATOM 1521 N N . GLU A 1 190 ? -11.919 -1.022 34.491 1.00 96.31 190 GLU A N 1
ATOM 1522 C CA . GLU A 1 190 ? -11.852 -2.220 33.650 1.00 96.31 190 GLU A CA 1
ATOM 1523 C C . GLU A 1 190 ? -11.937 -1.857 32.163 1.00 96.31 190 GLU A C 1
ATOM 1525 O O . GLU A 1 190 ? -11.228 -2.446 31.345 1.00 96.31 190 GLU A O 1
ATOM 1530 N N . ILE A 1 191 ? -12.706 -0.820 31.808 1.00 96.44 191 ILE A N 1
ATOM 1531 C CA . ILE A 1 191 ? -12.719 -0.269 30.442 1.00 96.44 191 ILE A CA 1
ATOM 1532 C C . ILE A 1 191 ? -11.340 0.293 30.071 1.00 96.44 191 ILE A C 1
ATOM 1534 O O . ILE A 1 191 ? -10.830 0.014 28.985 1.00 96.44 191 ILE A O 1
ATOM 1538 N N . ALA A 1 192 ? -10.707 1.057 30.969 1.00 96.81 192 ALA A N 1
ATOM 1539 C CA . ALA A 1 192 ? -9.373 1.614 30.754 1.00 96.81 192 ALA A CA 1
ATOM 1540 C C . ALA A 1 192 ? -8.346 0.501 30.517 1.00 96.81 192 ALA A C 1
ATOM 1542 O O . ALA A 1 192 ? -7.571 0.568 29.563 1.00 96.81 192 ALA A O 1
ATOM 1543 N N . LYS A 1 193 ? -8.401 -0.565 31.324 1.00 96.44 193 LYS A N 1
ATOM 1544 C CA . LYS A 1 193 ? -7.563 -1.755 31.153 1.00 96.44 193 LYS A CA 1
ATOM 1545 C C . LYS A 1 193 ? -7.802 -2.440 29.806 1.00 96.44 193 LYS A C 1
ATOM 1547 O O . LYS A 1 193 ? -6.832 -2.710 29.102 1.00 96.44 193 LYS A O 1
ATOM 1552 N N . TYR A 1 194 ? -9.059 -2.678 29.427 1.00 94.88 194 TYR A N 1
ATOM 1553 C CA . TYR A 1 194 ? -9.408 -3.297 28.142 1.00 94.88 194 TYR A CA 1
ATOM 1554 C C . TYR A 1 194 ? -8.887 -2.476 26.957 1.00 94.88 194 TYR A C 1
ATOM 1556 O O . TYR A 1 194 ? -8.251 -3.003 26.047 1.00 94.88 194 TYR A O 1
ATOM 1564 N N . LEU A 1 195 ? -9.079 -1.158 27.005 1.00 95.06 195 LEU A N 1
ATOM 1565 C CA . LEU A 1 195 ? -8.614 -0.244 25.968 1.00 95.06 195 LEU A CA 1
ATOM 1566 C C . LEU A 1 195 ? -7.118 0.066 26.059 1.00 95.06 195 LEU A C 1
ATOM 1568 O O . LEU A 1 195 ? -6.650 0.887 25.277 1.00 95.06 195 LEU A O 1
ATOM 1572 N N . SER A 1 196 ? -6.355 -0.537 26.975 1.00 95.31 196 SER A N 1
ATOM 1573 C CA . SER A 1 196 ? -4.929 -0.234 27.179 1.00 95.31 196 SER A CA 1
ATOM 1574 C C . SER A 1 196 ? -4.662 1.262 27.403 1.00 95.31 196 SER A C 1
ATOM 1576 O O . SER A 1 196 ? -3.770 1.866 26.804 1.00 95.31 196 SER A O 1
ATOM 1578 N N . VAL A 1 197 ? -5.480 1.888 28.247 1.00 95.62 197 VAL A N 1
ATOM 1579 C CA . VAL A 1 197 ? -5.387 3.296 28.632 1.00 95.62 197 VAL A CA 1
ATOM 1580 C C . VAL A 1 197 ? -5.028 3.392 30.111 1.00 95.62 197 VAL A C 1
ATOM 1582 O O . VAL A 1 197 ? -5.599 2.709 30.950 1.00 95.62 197 VAL A O 1
ATOM 1585 N N . VAL A 1 198 ? -4.076 4.266 30.441 1.00 92.50 198 VAL A N 1
ATOM 1586 C CA . VAL A 1 198 ? -3.502 4.353 31.797 1.00 92.50 198 VAL A CA 1
ATOM 1587 C C . VAL A 1 198 ? -4.453 5.006 32.808 1.00 92.50 198 VAL A C 1
ATOM 1589 O O . VAL A 1 198 ? -4.380 4.719 33.997 1.00 92.50 198 VAL A O 1
ATOM 1592 N N . LYS A 1 199 ? -5.315 5.919 32.351 1.00 96.06 199 LYS A N 1
ATOM 1593 C CA . LYS A 1 199 ? -6.088 6.840 33.196 1.00 96.06 199 LYS A CA 1
ATOM 1594 C C . LYS A 1 199 ? -7.587 6.718 32.938 1.00 96.06 199 LYS A C 1
ATOM 1596 O O . LYS A 1 199 ? -8.008 6.855 31.788 1.00 96.06 199 LYS A O 1
ATOM 1601 N N . GLU A 1 200 ? -8.385 6.559 33.992 1.00 95.88 200 GLU A N 1
ATOM 1602 C CA . GLU A 1 200 ? -9.855 6.494 33.911 1.00 95.88 200 GLU A CA 1
ATOM 1603 C C . GLU A 1 200 ? -10.462 7.786 33.346 1.00 95.88 200 GLU A C 1
ATOM 1605 O O . GLU A 1 200 ? -11.427 7.744 32.582 1.00 95.88 200 GLU A O 1
ATOM 1610 N N . GLU A 1 201 ? -9.833 8.937 33.601 1.00 96.81 201 GLU A N 1
ATOM 1611 C CA . GLU A 1 201 ? -10.256 10.231 33.051 1.00 96.81 201 GLU A CA 1
ATOM 1612 C C . GLU A 1 201 ? -10.203 10.252 31.516 1.00 96.81 201 GLU A C 1
ATOM 1614 O O . GLU A 1 201 ? -10.900 11.028 30.863 1.00 96.81 201 GLU A O 1
ATOM 1619 N N . THR A 1 202 ? -9.378 9.399 30.905 1.00 97.12 202 THR A N 1
ATOM 1620 C CA . THR A 1 202 ? -9.331 9.273 29.443 1.00 97.12 202 THR A CA 1
ATOM 1621 C C . THR A 1 202 ? -10.545 8.512 28.916 1.00 97.12 202 THR A C 1
ATOM 1623 O O . THR A 1 202 ? -11.073 8.881 27.871 1.00 97.12 202 THR A O 1
ATOM 1626 N N . VAL A 1 203 ? -11.033 7.507 29.652 1.00 97.25 203 VAL A N 1
ATOM 1627 C CA . VAL A 1 203 ? -12.277 6.797 29.311 1.00 97.25 203 VAL A CA 1
ATOM 1628 C C . VAL A 1 203 ? -13.467 7.744 29.425 1.00 97.25 203 VAL A C 1
ATOM 1630 O O . VAL A 1 203 ? -14.286 7.796 28.514 1.00 97.25 203 VAL A O 1
ATOM 1633 N N . GLN A 1 204 ? -13.522 8.574 30.471 1.00 96.94 204 GLN A N 1
ATOM 1634 C CA . GLN A 1 204 ? -14.557 9.610 30.592 1.00 96.94 204 GLN A CA 1
ATOM 1635 C C . GLN A 1 204 ? -14.556 10.557 29.384 1.00 96.94 204 GLN A C 1
ATOM 1637 O O . GLN A 1 204 ? -15.607 10.826 28.805 1.00 96.94 204 GLN A O 1
ATOM 1642 N N . LYS A 1 205 ? -13.370 10.998 28.937 1.00 97.69 205 LYS A N 1
ATOM 1643 C CA . LYS A 1 205 ? -13.239 11.797 27.708 1.00 97.69 205 LYS A CA 1
ATOM 1644 C C . LYS A 1 205 ? -13.722 11.048 26.470 1.00 97.69 205 LYS A C 1
ATOM 1646 O O . LYS A 1 205 ? -14.303 11.678 25.598 1.00 97.69 205 LYS A O 1
ATOM 1651 N N . TYR A 1 206 ? -13.492 9.739 26.367 1.00 97.88 206 TYR A N 1
ATOM 1652 C CA . TYR A 1 206 ? -14.007 8.945 25.247 1.00 97.88 206 TYR A CA 1
ATOM 1653 C C . TYR A 1 206 ? -15.533 8.952 25.209 1.00 97.88 206 TYR A C 1
ATOM 1655 O O . TYR A 1 206 ? -16.090 9.207 24.148 1.00 97.88 206 TYR A O 1
ATOM 1663 N N . LEU A 1 207 ? -16.192 8.756 26.355 1.00 97.12 207 LEU A N 1
ATOM 1664 C CA . LEU A 1 207 ? -17.654 8.803 26.456 1.00 97.12 207 LEU A CA 1
ATOM 1665 C C . LEU A 1 207 ? -18.205 10.176 26.043 1.00 97.12 207 LEU A C 1
ATOM 1667 O O . LEU A 1 207 ? -19.097 10.253 25.203 1.00 97.12 207 LEU A O 1
ATOM 1671 N N . MET A 1 208 ? -17.622 11.260 26.570 1.00 97.00 208 MET A N 1
ATOM 1672 C CA . MET A 1 208 ? -18.023 12.630 26.218 1.00 97.00 208 MET A CA 1
ATOM 1673 C C . MET A 1 208 ? -17.805 12.937 24.732 1.00 97.00 208 MET A C 1
ATOM 1675 O O . MET A 1 208 ? -18.664 13.524 24.078 1.00 97.00 208 MET A O 1
ATOM 1679 N N . ASN A 1 209 ? -16.653 12.538 24.189 1.00 97.50 209 ASN A N 1
ATOM 1680 C CA . ASN A 1 209 ? -16.333 12.769 22.786 1.00 97.50 209 ASN A CA 1
ATOM 1681 C C . ASN A 1 209 ? -17.232 11.954 21.856 1.00 97.50 209 ASN A C 1
ATOM 1683 O O . ASN A 1 209 ? -17.551 12.434 20.773 1.00 97.50 209 ASN A O 1
ATOM 1687 N N . PHE A 1 210 ? -17.636 10.744 22.257 1.00 97.19 210 PHE A N 1
ATOM 1688 C CA . PHE A 1 210 ? -18.550 9.926 21.468 1.00 97.19 210 PHE A CA 1
ATOM 1689 C C . PHE A 1 210 ? -19.909 10.599 21.317 1.00 97.19 210 PHE A C 1
ATOM 1691 O O . PHE A 1 210 ? -20.396 10.737 20.201 1.00 97.19 210 PHE A O 1
ATOM 1698 N N . ASP A 1 211 ? -20.478 11.073 22.426 1.00 94.31 211 ASP A N 1
ATOM 1699 C CA . ASP A 1 211 ? -21.768 11.764 22.429 1.00 94.31 211 ASP A CA 1
ATOM 1700 C C . ASP A 1 211 ? -21.727 13.047 21.579 1.00 94.31 211 ASP A C 1
ATOM 1702 O O . ASP A 1 211 ? -22.569 13.259 20.704 1.00 94.31 211 ASP A O 1
ATOM 1706 N N . SER A 1 212 ? -20.672 13.858 21.737 1.00 96.44 212 SER A N 1
ATOM 1707 C CA . SER A 1 212 ? -20.441 15.028 20.875 1.00 96.44 212 SER A CA 1
ATOM 1708 C C . SER A 1 212 ? -20.338 14.633 19.399 1.00 96.44 212 SER A C 1
ATOM 1710 O O . SER A 1 212 ? -20.956 15.257 18.537 1.00 96.44 212 SER A O 1
ATOM 1712 N N . TRP A 1 213 ? -19.594 13.566 19.100 1.00 97.31 213 TRP A N 1
ATOM 1713 C CA . TRP A 1 213 ? -19.396 13.101 17.733 1.00 97.31 213 TRP A CA 1
ATOM 1714 C C . TRP A 1 213 ? -20.679 12.557 17.101 1.00 97.31 213 TRP A C 1
ATOM 1716 O O . TRP A 1 213 ? -20.885 12.782 15.915 1.00 97.31 213 TRP A O 1
ATOM 1726 N N . LEU A 1 214 ? -21.574 11.904 17.850 1.00 95.31 214 LEU A N 1
ATOM 1727 C CA . LEU A 1 214 ? -22.873 11.461 17.323 1.00 95.31 214 LEU A CA 1
ATOM 1728 C C . LEU A 1 214 ? -23.720 12.645 16.833 1.00 95.31 214 LEU A C 1
ATOM 1730 O O . LEU A 1 214 ? -24.356 12.561 15.777 1.00 95.31 214 LEU A O 1
ATOM 1734 N N . ASN A 1 215 ? -23.679 13.766 17.558 1.00 94.25 215 ASN A N 1
ATOM 1735 C CA . ASN A 1 215 ? -24.350 15.001 17.152 1.00 94.25 215 ASN A CA 1
ATOM 1736 C C . ASN A 1 215 ? -23.707 15.607 15.896 1.00 94.25 215 ASN A C 1
ATOM 1738 O O . ASN A 1 215 ? -24.412 15.979 14.958 1.00 94.25 215 ASN A O 1
ATOM 1742 N N . GLU A 1 216 ? -22.374 15.661 15.843 1.00 95.44 216 GLU A N 1
ATOM 1743 C CA . GLU A 1 216 ? -21.647 16.114 14.651 1.00 95.44 216 GLU A CA 1
ATOM 1744 C C . GLU A 1 216 ? -21.947 15.220 13.443 1.00 95.44 216 GLU A C 1
ATOM 1746 O O . GLU A 1 216 ? -22.274 15.729 12.369 1.00 95.44 216 GLU A O 1
ATOM 1751 N N . PHE A 1 217 ? -21.906 13.897 13.629 1.00 95.12 217 PHE A N 1
ATOM 1752 C CA . PHE A 1 217 ? -22.159 12.892 12.601 1.00 95.12 217 PHE A CA 1
ATOM 1753 C C . PHE A 1 217 ? -23.511 13.120 11.944 1.00 95.12 217 PHE A C 1
ATOM 1755 O O . PHE A 1 217 ? -23.569 13.170 10.720 1.00 95.12 217 PHE A O 1
ATOM 1762 N N . ALA A 1 218 ? -24.567 13.370 12.725 1.00 93.25 218 ALA A N 1
ATOM 1763 C CA . ALA A 1 218 ? -25.913 13.632 12.213 1.00 93.25 218 ALA A CA 1
ATOM 1764 C C . ALA A 1 218 ? -26.004 14.849 11.270 1.00 93.25 218 ALA A C 1
ATOM 1766 O O . ALA A 1 218 ? -26.927 14.914 10.458 1.00 93.25 218 ALA A O 1
ATOM 1767 N N . THR A 1 219 ? -25.055 15.788 11.353 1.00 94.19 219 THR A N 1
ATOM 1768 C CA . THR A 1 219 ? -24.986 16.990 10.499 1.00 94.19 219 THR A CA 1
ATOM 1769 C C . THR A 1 219 ? -24.000 16.871 9.332 1.00 94.19 219 THR A C 1
ATOM 1771 O O . THR A 1 219 ? -23.963 17.750 8.470 1.00 94.19 219 THR A O 1
ATOM 1774 N N . MET A 1 220 ? -23.197 15.802 9.279 1.00 94.38 220 MET A N 1
ATOM 1775 C CA . MET A 1 220 ? -22.272 15.561 8.170 1.00 94.38 220 MET A CA 1
ATOM 1776 C C . MET A 1 220 ? -23.030 15.252 6.875 1.00 94.38 220 MET A C 1
ATOM 1778 O O . MET A 1 220 ? -24.142 14.732 6.896 1.00 94.38 220 MET A O 1
ATOM 1782 N N . ASN A 1 221 ? -22.401 15.531 5.731 1.00 95.19 221 ASN A N 1
ATOM 1783 C CA . ASN A 1 221 ? -22.957 15.125 4.442 1.00 95.19 221 ASN A CA 1
ATOM 1784 C C . ASN A 1 221 ? -23.033 13.588 4.319 1.00 95.19 221 ASN A C 1
ATOM 1786 O O . ASN A 1 221 ? -22.266 12.859 4.958 1.00 95.19 221 ASN A O 1
ATOM 1790 N N . SER A 1 222 ? -23.952 13.106 3.478 1.00 93.44 222 SER A N 1
ATOM 1791 C CA . SER A 1 222 ? -24.262 11.678 3.349 1.00 93.44 222 SER A CA 1
ATOM 1792 C C . SER A 1 222 ? -23.068 10.839 2.881 1.00 93.44 222 SER A C 1
ATOM 1794 O O . SER A 1 222 ? -22.884 9.724 3.366 1.00 93.44 222 SER A O 1
ATOM 1796 N N . GLU A 1 223 ? -22.212 11.368 2.003 1.00 92.06 223 GLU A N 1
ATOM 1797 C CA . GLU A 1 223 ? -20.995 10.678 1.551 1.00 92.06 223 GLU A CA 1
ATOM 1798 C C . GLU A 1 223 ? -20.023 10.425 2.707 1.00 92.06 223 GLU A C 1
ATOM 1800 O O . GLU A 1 223 ? -19.587 9.291 2.927 1.00 92.06 223 GLU A O 1
ATOM 1805 N N . LYS A 1 224 ? -19.731 11.461 3.503 1.00 93.44 224 LYS A N 1
ATOM 1806 C CA . LYS A 1 224 ? -18.849 11.354 4.668 1.00 93.44 224 LYS A CA 1
ATOM 1807 C C . LYS A 1 224 ? -19.442 10.421 5.725 1.00 93.44 224 LYS A C 1
ATOM 1809 O O . LYS A 1 224 ? -18.703 9.617 6.295 1.00 93.44 224 LYS A O 1
ATOM 1814 N N . GLN A 1 225 ? -20.754 10.489 5.963 1.00 95.00 225 GLN A N 1
ATOM 1815 C CA . GLN A 1 225 ? -21.434 9.582 6.894 1.00 95.00 225 GLN A CA 1
ATOM 1816 C C . GLN A 1 225 ? -21.302 8.120 6.463 1.00 95.00 225 GLN A C 1
ATOM 1818 O O . GLN A 1 225 ? -20.923 7.285 7.283 1.00 95.00 225 GLN A O 1
ATOM 1823 N N . LYS A 1 226 ? -21.569 7.811 5.185 1.00 94.31 226 LYS A N 1
ATOM 1824 C CA . LYS A 1 226 ? -21.440 6.455 4.624 1.00 94.31 226 LYS A CA 1
ATOM 1825 C C . LYS A 1 226 ? -20.008 5.940 4.776 1.00 94.31 226 LYS A C 1
ATOM 1827 O O . LYS A 1 226 ? -19.805 4.844 5.297 1.00 94.31 226 LYS A O 1
ATOM 1832 N N . ALA A 1 227 ? -19.017 6.752 4.402 1.00 93.62 227 ALA A N 1
ATOM 1833 C CA . ALA A 1 227 ? -17.607 6.385 4.518 1.00 93.62 227 ALA A CA 1
ATOM 1834 C C . ALA A 1 227 ? -17.197 6.089 5.972 1.00 93.62 227 ALA A C 1
ATOM 1836 O O . ALA A 1 227 ? -16.618 5.038 6.250 1.00 93.62 227 ALA A O 1
ATOM 1837 N N . LEU A 1 228 ? -17.534 6.977 6.914 1.00 96.19 228 LEU A N 1
ATOM 1838 C CA . LEU A 1 228 ? -17.221 6.775 8.331 1.00 96.19 228 LEU A CA 1
ATOM 1839 C C . LEU A 1 228 ? -17.965 5.577 8.919 1.00 96.19 228 LEU A C 1
ATOM 1841 O O . LEU A 1 228 ? -17.350 4.790 9.628 1.00 96.19 228 LEU A O 1
ATOM 1845 N N . TYR A 1 229 ? -19.249 5.397 8.603 1.00 95.56 229 TYR A N 1
ATOM 1846 C CA . TYR A 1 229 ? -20.028 4.246 9.061 1.00 95.56 229 TYR A CA 1
ATOM 1847 C C . TYR A 1 229 ? -19.376 2.919 8.656 1.00 95.56 229 TYR A C 1
ATOM 1849 O O . TYR A 1 229 ? -19.222 2.030 9.495 1.00 95.56 229 TYR A O 1
ATOM 1857 N N . HIS A 1 230 ? -18.958 2.793 7.393 1.00 94.94 230 HIS A N 1
ATOM 1858 C CA . HIS A 1 230 ? -18.291 1.586 6.910 1.00 94.94 230 HIS A CA 1
ATOM 1859 C C . HIS A 1 230 ? -16.932 1.370 7.580 1.00 94.94 230 HIS A C 1
ATOM 1861 O O . HIS A 1 230 ? -16.665 0.268 8.054 1.00 94.94 230 HIS A O 1
ATOM 1867 N N . LEU A 1 231 ? -16.099 2.410 7.673 1.00 95.62 231 LEU A N 1
ATOM 1868 C CA . LEU A 1 231 ? -14.775 2.302 8.291 1.00 95.62 231 LEU A CA 1
ATOM 1869 C C . LEU A 1 231 ? -14.854 1.990 9.790 1.00 95.62 231 LEU A C 1
ATOM 1871 O O . LEU A 1 231 ? -14.121 1.132 10.271 1.00 95.62 231 LEU A O 1
ATOM 1875 N N . ILE A 1 232 ? -15.754 2.641 10.530 1.00 96.62 232 ILE A N 1
ATOM 1876 C CA . ILE A 1 232 ? -15.941 2.390 11.965 1.00 96.62 232 ILE A CA 1
ATOM 1877 C C . ILE A 1 232 ? -16.371 0.942 12.189 1.00 96.62 232 ILE A C 1
ATOM 1879 O O . ILE A 1 232 ? -15.777 0.255 13.014 1.00 96.62 232 ILE A O 1
ATOM 1883 N N . ASN A 1 233 ? -17.369 0.461 11.442 1.00 95.19 233 ASN A N 1
ATOM 1884 C CA . ASN A 1 233 ? -17.832 -0.917 11.585 1.00 95.19 233 ASN A CA 1
ATOM 1885 C C . ASN A 1 233 ? -16.769 -1.935 11.174 1.00 95.19 233 ASN A C 1
ATOM 1887 O O . ASN A 1 233 ? -16.620 -2.943 11.855 1.00 95.19 233 ASN A O 1
ATOM 1891 N N . PHE A 1 234 ? -15.980 -1.647 10.136 1.00 94.88 234 PHE A N 1
ATOM 1892 C CA . PHE A 1 234 ? -14.833 -2.476 9.779 1.00 94.88 234 PHE A CA 1
ATOM 1893 C C . PHE A 1 234 ? -13.850 -2.605 10.952 1.00 94.88 234 PHE A C 1
ATOM 1895 O O . PHE A 1 234 ? -13.493 -3.720 11.329 1.00 94.88 234 PHE A O 1
ATOM 1902 N N . VAL A 1 235 ? -13.465 -1.488 11.577 1.00 94.06 235 VAL A N 1
ATOM 1903 C CA . VAL A 1 235 ? -12.554 -1.487 12.736 1.00 94.06 235 VAL A CA 1
ATOM 1904 C C . VAL A 1 235 ? -13.165 -2.241 13.917 1.00 94.06 235 VAL A C 1
ATOM 1906 O O . VAL A 1 235 ? -12.493 -3.064 14.532 1.00 94.06 235 VAL A O 1
ATOM 1909 N N . LEU A 1 236 ? -14.446 -2.012 14.223 1.00 94.00 236 LEU A N 1
ATOM 1910 C CA . LEU A 1 236 ? -15.134 -2.703 15.316 1.00 94.00 236 LEU A CA 1
ATOM 1911 C C . LEU A 1 236 ? -15.190 -4.219 15.096 1.00 94.00 236 LEU A C 1
ATOM 1913 O O . LEU A 1 236 ? -14.899 -4.972 16.019 1.00 94.00 236 LEU A O 1
ATOM 1917 N N . GLU A 1 237 ? -15.510 -4.679 13.888 1.00 93.69 237 GLU A N 1
ATOM 1918 C CA . GLU A 1 237 ? -15.585 -6.109 13.569 1.00 93.69 237 GLU A CA 1
ATOM 1919 C C . GLU A 1 237 ? -14.221 -6.812 13.692 1.00 93.69 237 GLU A C 1
ATOM 1921 O O . GLU A 1 237 ? -14.164 -7.944 14.175 1.00 93.69 237 GLU A O 1
ATOM 1926 N N . HIS A 1 238 ? -13.128 -6.147 13.297 1.00 92.38 238 HIS A N 1
ATOM 1927 C CA . HIS A 1 238 ? -11.795 -6.761 13.247 1.00 92.38 238 HIS A CA 1
ATOM 1928 C C . HIS A 1 238 ? -10.994 -6.591 14.544 1.00 92.38 238 HIS A C 1
ATOM 1930 O O . HIS A 1 238 ? -10.290 -7.513 14.954 1.00 92.38 238 HIS A O 1
ATOM 1936 N N . GLU A 1 239 ? -11.095 -5.436 15.204 1.00 92.50 239 GLU A N 1
ATOM 1937 C CA . GLU A 1 239 ? -10.304 -5.121 16.402 1.00 92.50 239 GLU A CA 1
ATOM 1938 C C . GLU A 1 239 ? -11.106 -5.276 17.703 1.00 92.50 239 GLU A C 1
ATOM 1940 O O . GLU A 1 239 ? -10.530 -5.520 18.769 1.00 92.50 239 GLU A O 1
ATOM 1945 N N . HIS A 1 240 ? -12.438 -5.151 17.651 1.00 90.44 240 HIS A N 1
ATOM 1946 C CA . HIS A 1 240 ? -13.296 -5.092 18.841 1.00 90.44 240 HIS A CA 1
ATOM 1947 C C . HIS A 1 240 ? -14.617 -5.882 18.706 1.00 90.44 240 HIS A C 1
ATOM 1949 O O . HIS A 1 240 ? -15.698 -5.339 18.969 1.00 90.44 240 HIS A O 1
ATOM 1955 N N . PRO A 1 241 ? -14.569 -7.189 18.383 1.00 86.94 241 PRO A N 1
ATOM 1956 C CA . PRO A 1 241 ? -15.751 -7.970 17.994 1.00 86.94 241 PRO A CA 1
ATOM 1957 C C . PRO A 1 241 ? -16.847 -8.060 19.073 1.00 86.94 241 PRO A C 1
ATOM 1959 O O . PRO A 1 241 ? -18.003 -8.333 18.765 1.00 86.94 241 PRO A O 1
ATOM 1962 N N . LEU A 1 242 ? -16.519 -7.793 20.343 1.00 84.19 242 LEU A N 1
ATOM 1963 C CA . LEU A 1 242 ? -17.461 -7.774 21.473 1.00 84.19 242 LEU A CA 1
ATOM 1964 C C . LEU A 1 242 ? -18.509 -6.645 21.398 1.00 84.19 242 LEU A C 1
ATOM 1966 O O . LEU A 1 242 ? -19.539 -6.709 22.085 1.00 84.19 242 LEU A O 1
ATOM 1970 N N . VAL A 1 243 ? -18.234 -5.596 20.617 1.00 84.56 243 VAL A N 1
ATOM 1971 C CA . VAL A 1 243 ? -19.161 -4.476 20.401 1.00 84.56 243 VAL A CA 1
ATOM 1972 C C . VAL A 1 243 ? -20.217 -4.832 19.358 1.00 84.56 243 VAL A C 1
ATOM 1974 O O . VAL A 1 243 ? -21.373 -4.447 19.509 1.00 84.56 243 VAL A O 1
ATOM 1977 N N . GLY A 1 244 ? -19.853 -5.638 18.359 1.00 84.19 244 GLY A N 1
ATOM 1978 C CA . GLY A 1 244 ? -20.690 -5.866 17.186 1.00 84.19 244 GLY A CA 1
ATOM 1979 C C . GLY A 1 244 ? -20.762 -4.623 16.296 1.00 84.19 244 GLY A C 1
ATOM 1980 O O . GLY A 1 244 ? -19.897 -3.748 16.357 1.00 84.19 244 GLY A O 1
ATOM 1981 N N . ARG A 1 245 ? -21.794 -4.556 15.449 1.00 87.19 245 ARG A N 1
ATOM 1982 C CA . ARG A 1 245 ? -22.016 -3.403 14.572 1.00 87.19 245 ARG A CA 1
ATOM 1983 C C . ARG A 1 245 ? -22.597 -2.227 15.336 1.00 87.19 245 ARG A C 1
ATOM 1985 O O . ARG A 1 245 ? -23.523 -2.379 16.129 1.00 87.19 245 ARG A O 1
ATOM 1992 N N . LEU A 1 246 ? -22.078 -1.046 15.034 1.00 87.69 246 LEU A N 1
ATOM 1993 C CA . LEU A 1 246 ? -22.620 0.217 15.491 1.00 87.69 246 LEU A CA 1
ATOM 1994 C C . LEU A 1 246 ? -23.758 0.648 14.560 1.00 87.69 246 LEU A C 1
ATOM 1996 O O . LEU A 1 246 ? -23.541 0.910 13.376 1.00 87.69 246 LEU A O 1
ATOM 2000 N N . GLU A 1 247 ? -24.963 0.753 15.110 1.00 87.50 247 GLU A N 1
ATOM 2001 C CA . GLU A 1 247 ? -26.159 1.204 14.395 1.00 87.50 247 GLU A CA 1
ATOM 2002 C C . GLU A 1 247 ? -26.213 2.742 14.363 1.00 87.50 247 GLU A C 1
ATOM 2004 O O . GLU A 1 247 ? -26.707 3.384 15.291 1.00 87.50 247 GLU A O 1
ATOM 2009 N N . LEU A 1 248 ? -25.689 3.355 13.295 1.00 84.88 248 LEU A N 1
ATOM 2010 C CA . LEU A 1 248 ? -25.774 4.803 13.063 1.00 84.88 248 LEU A CA 1
ATOM 2011 C C . LEU A 1 248 ? -26.835 5.127 12.008 1.00 84.88 248 LEU A C 1
ATOM 2013 O O . LEU A 1 248 ? -26.942 4.456 10.983 1.00 84.88 248 LEU A O 1
ATOM 2017 N N . ARG A 1 249 ? -27.585 6.216 12.216 1.00 81.75 249 ARG A N 1
ATOM 2018 C CA . ARG A 1 249 ? -28.515 6.740 11.206 1.00 81.75 249 ARG A CA 1
ATOM 2019 C C . ARG A 1 249 ? -27.740 7.496 10.131 1.00 81.75 249 ARG A C 1
ATOM 2021 O O . ARG A 1 249 ? -27.360 8.644 10.334 1.00 81.75 249 ARG A O 1
ATOM 2028 N N . VAL A 1 250 ? -27.523 6.843 8.997 1.00 77.69 250 VAL A N 1
ATOM 2029 C CA . VAL A 1 250 ? -26.912 7.443 7.807 1.00 77.69 250 VAL A CA 1
ATOM 2030 C C . VAL A 1 250 ? -28.001 8.109 6.962 1.00 77.69 250 VAL A C 1
ATOM 2032 O O . VAL A 1 250 ? -29.031 7.494 6.680 1.00 77.69 250 VAL A O 1
ATOM 2035 N N . GLN A 1 251 ? -27.795 9.365 6.569 1.00 73.69 251 GLN A N 1
ATOM 2036 C CA . GLN A 1 251 ? -28.680 10.081 5.652 1.00 73.69 251 GLN A CA 1
ATOM 2037 C C . GLN A 1 251 ? -28.614 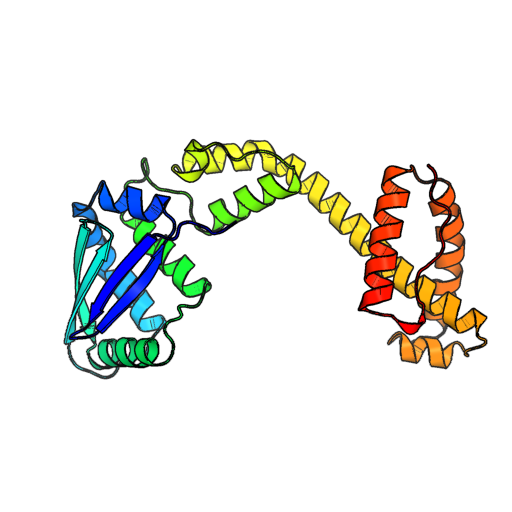9.425 4.263 1.00 73.69 251 GLN A C 1
ATOM 2039 O O . GLN A 1 251 ? -27.525 9.153 3.746 1.00 73.69 251 GLN A O 1
ATOM 2044 N N . VAL A 1 252 ? -29.787 9.133 3.688 1.00 59.12 252 VAL A N 1
ATOM 2045 C CA . VAL A 1 252 ? -29.930 8.478 2.375 1.00 59.12 252 VAL A CA 1
ATOM 2046 C C . VAL A 1 252 ? -29.502 9.422 1.266 1.00 59.12 252 VAL A C 1
ATOM 2048 O O . VAL A 1 252 ? -30.069 10.533 1.203 1.00 59.12 252 VAL A O 1
#

Foldseek 3Di:
DDQPWAWKWKDQPPATATQTDHPLLLVLCLVPQVQVQVLQVVVQVLLCVVFPADADKDWMWIDRHPHIDIYIHGNRSSVRVRVVCVVPSDDDPVSSLSVSVSSQVSGPQAFGFARPVLVVQLVLLCVLVVHDDDPCLRGHRVSSVVSCVVRVVVSVVSVVVVVVLLVVLLLLLLLLQLVQCVVVVHDLVVSCVVSVHDDSVVSVVSPVVNVVVLVVLVVDDLVSNVSSQVSNQVCCVPPPVVSHHDDHDRDD